Protein AF-A0A1I7AYS5-F1 (afdb_monomer_lite)

Structure (mmCIF, N/CA/C/O backbone):
data_AF-A0A1I7AYS5-F1
#
_entry.id   AF-A0A1I7AYS5-F1
#
loop_
_atom_site.group_PDB
_atom_site.id
_atom_site.type_symbol
_atom_site.label_atom_id
_atom_site.label_alt_id
_atom_site.label_comp_id
_atom_site.label_asym_id
_atom_site.label_entity_id
_atom_site.label_seq_id
_atom_site.pdbx_PDB_ins_code
_atom_site.Cartn_x
_atom_site.Cartn_y
_atom_site.Cartn_z
_atom_site.occupancy
_atom_site.B_iso_or_equiv
_atom_site.auth_seq_id
_atom_site.auth_comp_id
_atom_site.auth_asym_id
_atom_site.auth_atom_id
_atom_site.pdbx_PDB_model_num
ATOM 1 N N . MET A 1 1 ? 47.458 -1.946 -20.280 1.00 41.44 1 MET A N 1
ATOM 2 C CA . MET A 1 1 ? 46.615 -1.612 -19.116 1.00 41.44 1 MET A CA 1
ATOM 3 C C . MET A 1 1 ? 45.673 -0.504 -19.536 1.00 41.44 1 MET A C 1
ATOM 5 O O . MET A 1 1 ? 46.110 0.632 -19.630 1.00 41.44 1 MET A O 1
ATOM 9 N N . ILE A 1 2 ? 44.431 -0.846 -19.860 1.00 31.48 2 ILE A N 1
ATOM 10 C CA . ILE A 1 2 ? 43.319 0.107 -19.860 1.00 31.48 2 ILE A CA 1
ATOM 11 C C . ILE A 1 2 ? 42.204 -0.647 -19.153 1.00 31.48 2 ILE A C 1
ATOM 13 O O . ILE A 1 2 ? 41.444 -1.383 -19.769 1.00 31.48 2 ILE A O 1
ATOM 17 N N . ASP A 1 3 ? 42.251 -0.573 -17.831 1.00 41.78 3 ASP A N 1
ATOM 18 C CA . ASP A 1 3 ? 41.166 -0.997 -16.966 1.00 41.78 3 ASP A CA 1
ATOM 19 C C . ASP A 1 3 ? 40.415 0.288 -16.620 1.00 41.78 3 ASP A C 1
ATOM 21 O O . ASP A 1 3 ? 40.871 1.100 -15.815 1.00 41.78 3 ASP A O 1
ATOM 25 N N . VAL A 1 4 ? 39.346 0.549 -17.369 1.00 34.56 4 VAL A N 1
ATOM 26 C CA . VAL A 1 4 ? 38.366 1.582 -17.047 1.00 34.56 4 VAL A CA 1
ATOM 27 C C . VAL A 1 4 ? 37.023 0.878 -17.078 1.00 34.56 4 VAL A C 1
ATOM 29 O O . VAL A 1 4 ? 36.391 0.722 -18.120 1.00 34.56 4 VAL A O 1
ATOM 32 N N . THR A 1 5 ? 36.612 0.417 -15.906 1.00 38.97 5 THR A N 1
ATOM 33 C CA . THR A 1 5 ? 35.257 -0.010 -15.566 1.00 38.97 5 THR A CA 1
ATOM 34 C C . THR A 1 5 ? 34.307 1.194 -15.600 1.00 38.97 5 THR A C 1
ATOM 36 O O . THR A 1 5 ? 33.698 1.566 -14.603 1.00 38.97 5 THR A O 1
ATOM 39 N N . THR A 1 6 ? 34.182 1.863 -16.749 1.00 42.16 6 THR A N 1
ATOM 40 C CA . THR A 1 6 ? 33.091 2.816 -16.983 1.00 42.16 6 THR A CA 1
ATOM 41 C C . THR A 1 6 ? 31.854 2.007 -17.322 1.00 42.16 6 THR A C 1
ATOM 43 O O . THR A 1 6 ? 31.645 1.633 -18.474 1.00 42.16 6 THR A O 1
ATOM 46 N N . THR A 1 7 ? 31.059 1.693 -16.303 1.00 55.59 7 THR A N 1
ATOM 47 C CA . THR A 1 7 ? 29.707 1.163 -16.477 1.00 55.59 7 THR A CA 1
ATOM 48 C C . THR A 1 7 ? 28.937 2.102 -17.409 1.00 55.59 7 THR A C 1
ATOM 50 O O . THR A 1 7 ? 28.874 3.304 -17.143 1.00 55.59 7 THR A O 1
ATOM 53 N N . ASP A 1 8 ? 28.399 1.574 -18.516 1.00 72.31 8 ASP A N 1
ATOM 54 C CA . ASP A 1 8 ? 27.521 2.319 -19.430 1.00 72.31 8 ASP A CA 1
ATOM 55 C C . ASP A 1 8 ? 26.404 2.959 -18.578 1.00 72.31 8 ASP A C 1
ATOM 57 O O . ASP A 1 8 ? 25.708 2.229 -17.864 1.00 72.31 8 ASP A O 1
ATOM 61 N N . PRO A 1 9 ? 26.245 4.297 -18.558 1.00 79.81 9 PRO A N 1
ATOM 62 C CA . PRO A 1 9 ? 25.278 4.963 -17.683 1.00 79.81 9 PRO A CA 1
ATOM 63 C C . PRO A 1 9 ? 23.852 4.430 -17.870 1.00 79.81 9 PRO A C 1
ATOM 65 O O . PRO A 1 9 ? 23.072 4.425 -16.920 1.00 79.81 9 PRO A O 1
ATOM 68 N N . TRP A 1 10 ? 23.528 3.913 -19.057 1.00 87.75 10 TRP A N 1
ATOM 69 C CA . TRP A 1 10 ? 22.234 3.301 -19.346 1.00 87.75 10 TRP A CA 1
ATOM 70 C C . TRP A 1 10 ? 22.079 1.907 -18.736 1.00 87.75 10 TRP A C 1
ATOM 72 O O . TRP A 1 10 ? 20.989 1.576 -18.275 1.00 87.75 10 TRP A O 1
ATOM 82 N N . GLN A 1 11 ? 23.168 1.133 -18.645 1.00 88.69 11 GLN A N 1
ATOM 83 C CA . GLN A 1 11 ? 23.183 -0.148 -17.930 1.00 88.69 11 GLN A CA 1
ATOM 84 C C . GLN A 1 11 ? 22.850 0.069 -16.450 1.00 88.69 11 GLN A C 1
ATOM 86 O O . GLN A 1 11 ? 22.036 -0.653 -15.894 1.00 88.69 11 GLN A O 1
ATOM 91 N N . MET A 1 12 ? 23.388 1.125 -15.829 1.00 89.12 12 MET A N 1
ATOM 92 C CA . MET A 1 12 ? 23.074 1.445 -14.432 1.00 89.12 12 MET A CA 1
ATOM 93 C C . MET A 1 12 ? 21.580 1.750 -14.217 1.00 89.12 12 MET A C 1
ATOM 95 O O . MET A 1 12 ? 21.020 1.379 -13.186 1.00 89.12 12 MET A O 1
ATOM 99 N N . ILE A 1 13 ? 20.930 2.455 -15.151 1.00 91.00 13 ILE A N 1
ATOM 100 C CA . ILE A 1 13 ? 19.485 2.737 -15.066 1.00 91.00 13 ILE A CA 1
ATOM 101 C C . ILE A 1 13 ? 18.669 1.463 -15.277 1.00 91.00 13 ILE A C 1
ATOM 103 O O . ILE A 1 13 ? 17.707 1.235 -14.549 1.00 91.00 13 ILE A O 1
ATOM 107 N N . PHE A 1 14 ? 19.076 0.627 -16.230 1.00 91.75 14 PHE A N 1
ATOM 108 C CA . PHE A 1 14 ? 18.480 -0.682 -16.462 1.00 91.75 14 PHE A CA 1
ATOM 109 C C . PHE A 1 14 ? 18.544 -1.573 -15.213 1.00 91.75 14 PHE A C 1
ATOM 111 O O . PHE A 1 14 ? 17.503 -2.049 -14.765 1.00 91.75 14 PHE A O 1
ATOM 118 N N . ASP A 1 15 ? 19.724 -1.714 -14.602 1.00 89.94 15 ASP A N 1
ATOM 119 C CA . ASP A 1 15 ? 19.918 -2.533 -13.400 1.00 89.94 15 ASP A CA 1
ATOM 120 C C . ASP A 1 15 ? 19.035 -2.022 -12.248 1.00 89.94 15 ASP A C 1
ATOM 122 O O . ASP A 1 15 ? 18.292 -2.784 -11.636 1.00 89.94 15 ASP A O 1
ATOM 126 N N . LYS A 1 16 ? 19.018 -0.701 -12.013 1.00 91.75 16 LYS A N 1
ATOM 127 C CA . LYS A 1 16 ? 18.177 -0.081 -10.973 1.00 91.75 16 LYS A CA 1
ATOM 128 C C . LYS A 1 16 ? 16.679 -0.245 -11.224 1.00 91.75 16 LYS A C 1
ATOM 130 O O . LYS A 1 16 ? 15.907 -0.298 -10.266 1.00 91.75 16 LYS A O 1
ATOM 135 N N . ALA A 1 17 ? 16.246 -0.252 -12.483 1.00 90.00 17 ALA A N 1
ATOM 136 C CA . ALA A 1 17 ? 14.854 -0.513 -12.830 1.00 90.00 17 ALA A CA 1
ATOM 137 C C . ALA A 1 17 ? 14.492 -1.985 -12.589 1.00 90.00 17 ALA A C 1
ATOM 139 O O . ALA A 1 17 ? 13.410 -2.252 -12.069 1.00 90.00 17 ALA A O 1
ATOM 140 N N . GLY A 1 18 ? 15.412 -2.910 -12.887 1.00 87.75 18 GLY A N 1
ATOM 141 C CA . GLY A 1 18 ? 15.294 -4.327 -12.538 1.00 87.75 18 GLY A CA 1
ATOM 142 C C . GLY A 1 18 ? 15.149 -4.533 -11.030 1.00 87.75 18 GLY A C 1
ATOM 143 O O . GLY A 1 18 ? 14.145 -5.084 -10.587 1.00 87.75 18 GLY A O 1
ATOM 144 N N . ASP A 1 19 ? 16.068 -3.969 -10.241 1.00 89.31 19 ASP A N 1
ATOM 145 C CA . ASP A 1 19 ? 16.019 -4.023 -8.774 1.00 89.31 19 ASP A CA 1
ATOM 146 C C . ASP A 1 19 ? 14.696 -3.467 -8.220 1.00 89.31 19 ASP A C 1
ATOM 148 O O . ASP A 1 19 ? 14.133 -3.997 -7.260 1.00 89.31 19 ASP A O 1
ATOM 152 N N . LEU A 1 20 ? 14.182 -2.380 -8.813 1.00 89.69 20 LEU A N 1
ATOM 153 C CA . LEU A 1 20 ? 12.903 -1.800 -8.413 1.00 89.69 20 LEU A CA 1
ATOM 154 C C . LEU A 1 20 ? 11.736 -2.745 -8.720 1.00 89.69 20 LEU A C 1
ATOM 156 O O . LEU A 1 20 ? 10.894 -2.937 -7.845 1.00 89.69 20 LEU A O 1
ATOM 160 N N . ALA A 1 21 ? 11.674 -3.316 -9.927 1.00 87.69 21 ALA A N 1
ATOM 161 C CA . ALA A 1 21 ? 10.628 -4.263 -10.311 1.00 87.69 21 ALA A CA 1
ATOM 162 C C . ALA A 1 21 ? 10.628 -5.490 -9.389 1.00 87.69 21 ALA A C 1
ATOM 164 O O . ALA A 1 21 ? 9.583 -5.847 -8.843 1.00 87.69 21 ALA A O 1
ATOM 165 N N . ASP A 1 22 ? 11.806 -6.059 -9.126 1.00 84.81 22 ASP A N 1
ATOM 166 C CA . ASP A 1 22 ? 11.963 -7.182 -8.206 1.00 84.81 22 ASP A CA 1
ATOM 167 C C . ASP A 1 22 ? 11.500 -6.803 -6.796 1.00 84.81 22 ASP A C 1
ATOM 169 O O . ASP A 1 22 ? 10.704 -7.522 -6.190 1.00 84.81 22 ASP A O 1
ATOM 173 N N . SER A 1 23 ? 11.927 -5.648 -6.276 1.00 87.25 23 SER A N 1
ATOM 174 C CA . SER A 1 23 ? 11.505 -5.156 -4.958 1.00 87.25 23 SER A CA 1
ATOM 175 C C . SER A 1 23 ? 9.985 -5.008 -4.861 1.00 87.25 23 SER A C 1
ATOM 177 O O . SER A 1 23 ? 9.392 -5.448 -3.878 1.00 87.25 23 SER A O 1
ATOM 179 N N . LEU A 1 24 ? 9.339 -4.425 -5.878 1.00 85.12 24 LEU A N 1
ATOM 180 C CA . LEU A 1 24 ? 7.884 -4.252 -5.930 1.00 85.12 24 LEU A CA 1
ATOM 181 C C . LEU A 1 24 ? 7.154 -5.600 -5.854 1.00 85.12 24 LEU A C 1
ATOM 183 O O . LEU A 1 24 ? 6.227 -5.752 -5.056 1.00 85.12 24 LEU A O 1
ATOM 187 N N . LEU A 1 25 ? 7.602 -6.580 -6.640 1.00 82.31 25 LEU A N 1
ATOM 188 C CA . LEU A 1 25 ? 7.009 -7.917 -6.703 1.00 82.31 25 LEU A CA 1
ATOM 189 C C . LEU A 1 25 ? 7.196 -8.701 -5.393 1.00 82.31 25 LEU A C 1
ATOM 191 O O . LEU A 1 25 ? 6.271 -9.368 -4.932 1.00 82.31 25 LEU A O 1
ATOM 195 N N . HIS A 1 26 ? 8.354 -8.571 -4.739 1.00 81.69 26 HIS A N 1
ATOM 196 C CA . HIS A 1 26 ? 8.622 -9.205 -3.441 1.00 81.69 26 HIS A CA 1
ATOM 197 C C . HIS A 1 26 ? 7.861 -8.551 -2.281 1.00 81.69 26 HIS A C 1
ATOM 199 O O . HIS A 1 26 ? 7.511 -9.216 -1.302 1.00 81.69 26 HIS A O 1
ATOM 205 N N . GLU A 1 27 ? 7.630 -7.242 -2.360 1.00 78.62 27 GLU A N 1
ATOM 206 C CA . GLU A 1 27 ? 6.885 -6.483 -1.360 1.00 78.62 27 GLU A CA 1
ATOM 207 C C . GLU A 1 27 ? 5.366 -6.691 -1.469 1.00 78.62 27 GLU A C 1
ATOM 209 O O . GLU A 1 27 ? 4.644 -6.356 -0.519 1.00 78.62 27 GLU A O 1
ATOM 214 N N . LEU A 1 28 ? 4.850 -7.239 -2.574 1.00 70.38 28 LEU A N 1
ATOM 215 C CA . LEU A 1 28 ? 3.445 -7.620 -2.677 1.00 70.38 28 LEU A CA 1
ATOM 216 C C . LEU A 1 28 ? 3.142 -8.673 -1.591 1.00 70.38 28 LEU A C 1
ATOM 218 O O . LEU A 1 28 ? 3.826 -9.698 -1.518 1.00 70.38 28 LEU A O 1
ATOM 222 N N . PRO A 1 29 ? 2.171 -8.449 -0.682 1.00 57.28 29 PRO A N 1
ATOM 223 C CA . PRO A 1 29 ? 1.834 -9.467 0.302 1.00 57.28 29 PRO A CA 1
ATOM 224 C C . PRO A 1 29 ? 1.412 -10.729 -0.449 1.00 57.28 29 PRO A C 1
ATOM 226 O O . PRO A 1 29 ? 0.469 -10.677 -1.233 1.00 57.28 29 PRO A O 1
ATOM 229 N N . LYS A 1 30 ? 2.102 -11.852 -0.202 1.00 46.28 30 LYS A N 1
ATOM 230 C CA . LYS A 1 30 ? 1.705 -13.173 -0.703 1.00 46.28 30 LYS A CA 1
ATOM 231 C C . LYS A 1 30 ? 0.281 -13.449 -0.223 1.00 46.28 30 LYS A C 1
ATOM 233 O O . LYS A 1 30 ? 0.067 -13.862 0.918 1.00 46.28 30 LYS A O 1
ATOM 238 N N . SER A 1 31 ? -0.695 -13.146 -1.071 1.00 38.78 31 SER A N 1
ATOM 239 C CA . SER A 1 31 ? -2.077 -13.567 -0.905 1.00 38.78 31 SER A CA 1
ATOM 240 C C . SER A 1 31 ? -2.068 -15.080 -0.683 1.00 38.78 31 SER A C 1
ATOM 242 O O . SER A 1 31 ? -1.334 -15.806 -1.349 1.00 38.78 31 SER A O 1
ATOM 244 N N . LYS A 1 32 ? -2.885 -15.586 0.250 1.00 38.88 32 LYS A N 1
ATOM 245 C CA . LYS A 1 32 ? -3.067 -17.040 0.425 1.00 38.88 32 LYS A CA 1
ATOM 246 C C . LYS A 1 32 ? -3.692 -17.713 -0.810 1.00 38.88 32 LYS A C 1
ATOM 248 O O . LYS A 1 32 ? -3.783 -18.937 -0.820 1.00 38.88 32 LYS A O 1
ATOM 253 N N . VAL A 1 33 ? -4.133 -16.934 -1.802 1.00 37.38 33 VAL A N 1
ATOM 254 C CA . VAL A 1 33 ? -4.788 -17.411 -3.027 1.00 37.38 33 VAL A CA 1
ATOM 255 C C . VAL A 1 33 ? -3.947 -17.169 -4.283 1.00 37.38 33 VAL A C 1
ATOM 257 O O . VAL A 1 33 ? -4.082 -17.942 -5.218 1.00 37.38 33 VAL A O 1
ATOM 260 N N . ASP A 1 34 ? -3.002 -16.230 -4.281 1.00 37.19 34 ASP A N 1
ATOM 261 C CA . ASP A 1 34 ? -2.198 -15.944 -5.470 1.00 37.19 34 ASP A CA 1
ATOM 262 C C . ASP A 1 34 ? -0.709 -15.961 -5.131 1.00 37.19 34 ASP A C 1
ATOM 264 O O . ASP A 1 34 ? -0.114 -14.963 -4.716 1.00 37.19 34 ASP A O 1
ATOM 268 N N . ALA A 1 35 ? -0.085 -17.118 -5.343 1.00 41.44 35 ALA A N 1
ATOM 269 C CA . ALA A 1 35 ? 1.311 -17.136 -5.746 1.00 41.44 35 ALA A CA 1
ATOM 270 C C . ALA A 1 35 ? 1.339 -16.658 -7.200 1.00 41.44 35 ALA A C 1
ATOM 272 O O . ALA A 1 35 ? 1.395 -17.476 -8.112 1.00 41.44 35 ALA A O 1
ATOM 273 N N . VAL A 1 36 ? 1.192 -15.347 -7.414 1.00 52.31 36 VAL A N 1
ATOM 274 C CA . VAL A 1 36 ? 1.379 -14.796 -8.751 1.00 52.31 36 VAL A CA 1
ATOM 275 C C . VAL A 1 36 ? 2.813 -15.098 -9.152 1.00 52.31 36 VAL A C 1
ATOM 277 O O . VAL A 1 36 ? 3.746 -14.746 -8.422 1.00 52.31 36 VAL A O 1
ATOM 280 N N . ASP A 1 37 ? 2.982 -15.806 -10.262 1.00 61.16 37 ASP A N 1
ATOM 281 C CA . ASP A 1 37 ? 4.300 -16.055 -10.809 1.00 61.16 37 ASP A CA 1
ATOM 282 C C . ASP A 1 37 ? 4.887 -14.702 -11.242 1.00 61.16 37 ASP A C 1
ATOM 284 O O . ASP A 1 37 ? 4.331 -13.983 -12.078 1.00 61.16 37 ASP A O 1
ATOM 288 N N . MET A 1 38 ? 5.975 -14.302 -10.582 1.00 65.69 38 MET A N 1
ATOM 289 C CA . MET A 1 38 ? 6.623 -13.006 -10.791 1.00 65.69 38 MET A CA 1
ATOM 290 C C . MET A 1 38 ? 7.092 -12.860 -12.243 1.00 65.69 38 MET A C 1
ATOM 292 O O . MET A 1 38 ? 7.015 -11.767 -12.806 1.00 65.69 38 MET A O 1
ATOM 296 N N . GLU A 1 39 ? 7.512 -13.965 -12.871 1.00 68.69 39 GLU A N 1
ATOM 297 C CA . GLU A 1 39 ? 7.854 -13.976 -14.293 1.00 68.69 39 GLU A CA 1
ATOM 298 C C . GLU A 1 39 ? 6.613 -13.796 -15.169 1.00 68.69 39 GLU A C 1
ATOM 300 O O . GLU A 1 39 ? 6.664 -13.041 -16.138 1.00 68.69 39 GLU A O 1
ATOM 305 N N . GLU A 1 40 ? 5.477 -14.395 -14.809 1.00 77.00 40 GLU A N 1
ATOM 306 C CA . GLU A 1 40 ? 4.226 -14.266 -15.565 1.00 77.00 40 GLU A CA 1
ATOM 307 C C . GLU A 1 40 ? 3.713 -12.819 -15.583 1.00 77.00 40 GLU A C 1
ATOM 309 O O . GLU A 1 40 ? 3.298 -12.330 -16.633 1.00 77.00 40 GLU A O 1
ATOM 314 N N . GLN A 1 41 ? 3.808 -12.079 -14.471 1.00 74.19 41 GLN A N 1
ATOM 315 C CA . GLN A 1 41 ? 3.426 -10.658 -14.442 1.00 74.19 41 GLN A CA 1
ATOM 316 C C . GLN A 1 41 ? 4.328 -9.778 -15.313 1.00 74.19 41 GLN A C 1
ATOM 318 O O . GLN A 1 41 ? 3.836 -8.892 -16.022 1.00 74.19 41 GLN A O 1
ATOM 323 N N . VAL A 1 42 ? 5.641 -10.015 -15.285 1.00 78.94 42 VAL A N 1
ATOM 324 C CA . VAL A 1 42 ? 6.593 -9.280 -16.127 1.00 78.94 42 VAL A CA 1
ATOM 325 C C . VAL A 1 42 ? 6.351 -9.602 -17.602 1.00 78.94 42 VAL A C 1
ATOM 327 O O . VAL A 1 42 ? 6.240 -8.682 -18.411 1.00 78.94 42 VAL A O 1
ATOM 330 N N . VAL A 1 43 ? 6.196 -10.882 -17.952 1.00 84.12 43 VAL A N 1
ATOM 331 C CA . VAL A 1 43 ? 5.918 -11.335 -19.325 1.00 84.12 43 VAL A CA 1
ATOM 332 C C . VAL A 1 43 ? 4.587 -10.779 -19.826 1.00 84.12 43 VAL A C 1
ATOM 334 O O . VAL A 1 43 ? 4.554 -10.169 -20.892 1.00 84.12 43 VAL A O 1
ATOM 337 N N . SER A 1 44 ? 3.519 -10.877 -19.033 1.00 85.06 44 SER A N 1
ATOM 338 C CA . SER A 1 44 ? 2.206 -10.311 -19.367 1.00 85.06 44 SER A CA 1
ATOM 339 C C . SER A 1 44 ? 2.286 -8.803 -19.622 1.00 85.06 44 SER A C 1
ATOM 341 O O . SER A 1 44 ? 1.694 -8.282 -20.567 1.00 85.06 44 SER A O 1
ATOM 343 N N . THR A 1 45 ? 3.067 -8.083 -18.814 1.00 84.12 45 THR A N 1
ATOM 344 C CA . THR A 1 45 ? 3.281 -6.642 -18.993 1.00 84.12 45 THR A CA 1
ATOM 345 C C . THR A 1 45 ? 4.028 -6.341 -20.293 1.00 84.12 45 THR A C 1
ATOM 347 O O . THR A 1 45 ? 3.629 -5.436 -21.027 1.00 84.12 45 THR A O 1
ATOM 350 N N . ILE A 1 46 ? 5.068 -7.115 -20.621 1.00 87.50 46 ILE A N 1
ATOM 351 C CA . ILE A 1 46 ? 5.791 -6.997 -21.896 1.00 87.50 46 ILE A CA 1
ATOM 352 C C . ILE A 1 46 ? 4.840 -7.239 -23.075 1.00 87.50 46 ILE A C 1
ATOM 354 O O . ILE A 1 46 ? 4.839 -6.453 -24.022 1.00 87.50 46 ILE A O 1
ATOM 358 N N . GLU A 1 47 ? 4.003 -8.276 -23.016 1.00 87.06 47 GLU A N 1
ATOM 359 C CA . GLU A 1 47 ? 3.038 -8.610 -24.071 1.00 87.06 47 GLU A CA 1
ATOM 360 C C . GLU A 1 47 ? 2.005 -7.499 -24.290 1.00 87.06 47 GLU A C 1
ATOM 362 O O . GLU A 1 47 ? 1.750 -7.104 -25.430 1.00 87.06 47 GLU A O 1
ATOM 367 N N . LYS A 1 48 ? 1.453 -6.930 -23.214 1.00 85.75 48 LYS A N 1
ATOM 368 C CA . LYS A 1 48 ? 0.498 -5.810 -23.288 1.00 85.75 48 LYS A CA 1
ATOM 369 C C . LYS A 1 48 ? 1.107 -4.552 -23.905 1.00 85.75 48 LYS A C 1
ATOM 371 O O . LYS A 1 48 ? 0.440 -3.846 -24.662 1.00 85.75 48 LYS A O 1
ATOM 376 N N . ILE A 1 49 ? 2.379 -4.276 -23.611 1.00 87.94 49 ILE A N 1
ATOM 377 C CA . ILE A 1 49 ? 3.115 -3.168 -24.233 1.00 87.94 49 ILE A CA 1
ATOM 378 C C . ILE A 1 49 ? 3.377 -3.478 -25.713 1.00 87.94 49 ILE A C 1
ATOM 380 O O . ILE A 1 49 ? 3.131 -2.638 -26.577 1.00 87.94 49 ILE A O 1
ATOM 384 N N . ALA A 1 50 ? 3.842 -4.689 -26.026 1.00 83.69 50 ALA A N 1
ATOM 385 C CA . ALA A 1 50 ? 4.192 -5.092 -27.387 1.00 83.69 50 ALA A CA 1
ATOM 386 C C . ALA A 1 50 ? 2.981 -5.126 -28.335 1.00 83.69 50 ALA A C 1
ATOM 388 O O . ALA A 1 50 ? 3.102 -4.776 -29.508 1.00 83.69 50 ALA A O 1
ATOM 389 N N . THR A 1 51 ? 1.813 -5.525 -27.830 1.00 84.69 51 THR A N 1
ATOM 390 C CA . THR A 1 51 ? 0.544 -5.544 -28.580 1.00 84.69 51 THR A CA 1
ATOM 391 C C . THR A 1 51 ? -0.106 -4.164 -28.706 1.00 84.69 51 THR A C 1
ATOM 393 O O . THR A 1 51 ? -1.049 -4.004 -29.480 1.00 84.69 51 THR A O 1
ATOM 396 N N . GLY A 1 52 ? 0.395 -3.159 -27.980 1.00 81.94 52 GLY A N 1
ATOM 397 C CA . GLY A 1 52 ? -0.177 -1.814 -27.946 1.00 81.94 52 GLY A CA 1
ATOM 398 C C . GLY A 1 52 ? -1.488 -1.716 -27.160 1.00 81.94 52 GLY A C 1
ATOM 399 O O . GLY A 1 52 ? -2.148 -0.679 -27.223 1.00 81.94 52 GLY A O 1
ATOM 400 N N . GLU A 1 53 ? -1.863 -2.763 -26.414 1.00 87.12 53 GLU A N 1
ATOM 401 C CA . GLU A 1 53 ? -2.972 -2.716 -25.453 1.00 87.12 53 GLU A CA 1
ATOM 402 C C . GLU A 1 53 ? -2.724 -1.619 -24.411 1.00 87.12 53 GLU A C 1
ATOM 404 O O . GLU A 1 53 ? -3.637 -0.891 -24.015 1.00 87.12 53 GLU A O 1
ATOM 409 N N . VAL A 1 54 ? -1.459 -1.460 -24.021 1.00 88.06 54 VAL A N 1
ATOM 410 C CA . VAL A 1 54 ? -1.017 -0.457 -23.064 1.00 88.06 54 VAL A CA 1
ATOM 411 C C . VAL A 1 54 ? 0.076 0.413 -23.673 1.00 88.06 54 VAL A C 1
ATOM 413 O O . VAL A 1 54 ? 1.049 -0.085 -24.231 1.00 88.06 54 VAL A O 1
ATOM 416 N N . ASP A 1 55 ? -0.069 1.728 -23.515 1.00 90.94 55 ASP A N 1
ATOM 417 C CA . ASP A 1 55 ? 0.948 2.715 -23.879 1.00 90.94 55 ASP A CA 1
ATOM 418 C C . ASP A 1 55 ? 1.618 3.253 -22.602 1.00 90.94 55 ASP A C 1
ATOM 420 O O . ASP A 1 55 ? 0.996 4.056 -21.896 1.00 90.94 55 ASP A O 1
ATOM 424 N N . PRO A 1 56 ? 2.870 2.851 -22.302 1.00 90.00 56 PRO A N 1
ATOM 425 C CA . PRO A 1 56 ? 3.593 3.305 -21.114 1.00 90.00 56 PRO A CA 1
ATOM 426 C C . PRO A 1 56 ? 3.727 4.827 -21.031 1.00 90.00 56 PRO A C 1
ATOM 428 O O . PRO A 1 56 ? 3.769 5.385 -19.940 1.00 90.00 56 PRO A O 1
ATOM 431 N N . ARG A 1 57 ? 3.752 5.547 -22.157 1.00 91.88 57 ARG A N 1
ATOM 432 C CA . ARG A 1 57 ? 3.934 7.008 -22.133 1.00 91.88 57 ARG A CA 1
ATOM 433 C C . ARG A 1 57 ? 2.721 7.737 -21.566 1.00 91.88 57 ARG A C 1
ATOM 435 O O . ARG A 1 57 ? 2.849 8.865 -21.093 1.00 91.88 57 ARG A O 1
ATOM 442 N N . LYS A 1 58 ? 1.540 7.109 -21.580 1.00 91.88 58 LYS A N 1
ATOM 443 C CA . LYS A 1 58 ? 0.338 7.682 -20.959 1.00 91.88 58 LYS A CA 1
ATOM 444 C C . LYS A 1 58 ? 0.471 7.773 -19.445 1.00 91.88 58 LYS A C 1
ATOM 446 O O . LYS A 1 58 ? -0.092 8.695 -18.855 1.00 91.88 58 LYS A O 1
ATOM 451 N N . ASP A 1 59 ? 1.250 6.891 -18.829 1.00 91.25 59 ASP A N 1
ATOM 452 C CA . ASP A 1 59 ? 1.429 6.887 -17.378 1.00 91.25 59 ASP A CA 1
ATOM 453 C C . ASP A 1 59 ? 2.142 8.145 -16.876 1.00 91.25 59 ASP A C 1
ATOM 455 O O . ASP A 1 59 ? 1.863 8.610 -15.777 1.00 91.25 59 ASP A O 1
ATOM 459 N N . TRP A 1 60 ? 2.977 8.779 -17.705 1.00 90.75 60 TRP A N 1
ATOM 460 C CA . TRP A 1 60 ? 3.656 10.034 -17.357 1.00 90.75 60 TRP A CA 1
ATOM 461 C C . TRP A 1 60 ? 2.684 11.199 -17.117 1.00 90.75 60 TRP A C 1
ATOM 463 O O . TRP A 1 60 ? 3.053 12.213 -16.527 1.00 90.75 60 TRP A O 1
ATOM 473 N N . SER A 1 61 ? 1.433 11.065 -17.568 1.00 90.44 61 SER A N 1
ATOM 474 C CA . SER A 1 61 ? 0.364 12.038 -17.322 1.00 90.44 61 SER A CA 1
ATOM 475 C C . SER A 1 61 ? -0.458 11.751 -16.059 1.00 90.44 61 SER A C 1
ATOM 477 O O . SER A 1 61 ? -1.308 12.564 -15.681 1.00 90.44 61 SER A O 1
ATOM 479 N N . VAL A 1 62 ? -0.224 10.617 -15.390 1.00 88.88 62 VAL A N 1
ATOM 480 C CA . VAL A 1 62 ? -0.971 10.223 -14.195 1.00 88.88 62 VAL A CA 1
ATOM 481 C C . VAL A 1 62 ? -0.457 11.013 -12.995 1.00 88.88 62 VAL A C 1
ATOM 483 O O . VAL A 1 62 ? 0.670 10.863 -12.538 1.00 88.88 62 VAL A O 1
ATOM 486 N N . ILE A 1 63 ? -1.314 11.878 -12.457 1.00 87.44 63 ILE A N 1
ATOM 487 C CA . ILE A 1 63 ? -0.968 12.733 -11.320 1.00 87.44 63 ILE A CA 1
ATOM 488 C C . ILE A 1 63 ? -1.226 11.975 -10.017 1.00 87.44 63 ILE A C 1
ATOM 490 O O . ILE A 1 63 ? -2.365 11.599 -9.732 1.00 87.44 63 ILE A O 1
ATOM 494 N N . ILE A 1 64 ? -0.199 11.850 -9.177 1.00 88.06 64 ILE A N 1
ATOM 495 C CA . ILE A 1 64 ? -0.334 11.344 -7.806 1.00 88.06 64 ILE A CA 1
ATOM 496 C C . ILE A 1 64 ? -1.113 12.376 -6.980 1.00 88.06 64 ILE A C 1
ATOM 498 O O . ILE A 1 64 ? -0.653 13.499 -6.764 1.00 88.06 64 ILE A O 1
ATOM 502 N N . ARG A 1 65 ? -2.316 12.009 -6.526 1.00 85.56 65 ARG A N 1
ATOM 503 C CA . ARG A 1 65 ? -3.203 12.878 -5.736 1.00 85.56 65 ARG A CA 1
ATOM 504 C C . ARG A 1 65 ? -3.451 12.297 -4.344 1.00 85.56 65 ARG A C 1
ATOM 506 O O . ARG A 1 65 ? -3.466 11.077 -4.194 1.00 85.56 65 ARG A O 1
ATOM 513 N N . PRO A 1 66 ? -3.716 13.144 -3.333 1.00 81.81 66 PRO A N 1
ATOM 514 C CA . PRO A 1 66 ? -4.165 12.669 -2.031 1.00 81.81 66 PRO A CA 1
ATOM 515 C C . PRO A 1 66 ? -5.456 11.856 -2.161 1.00 81.81 66 PRO A C 1
ATOM 517 O O . PRO A 1 66 ? -6.414 12.293 -2.805 1.00 81.81 66 PRO A O 1
ATOM 520 N N . VAL A 1 67 ? -5.495 10.691 -1.517 1.00 84.94 67 VAL A N 1
ATOM 521 C CA . VAL A 1 67 ? -6.694 9.852 -1.456 1.00 84.94 67 VAL A CA 1
ATOM 522 C C . VAL A 1 67 ? -7.573 10.350 -0.313 1.00 84.94 67 VAL A C 1
ATOM 524 O O . VAL A 1 67 ? -7.184 10.296 0.849 1.00 84.94 67 VAL A O 1
ATOM 527 N N . SER A 1 68 ? -8.751 10.881 -0.644 1.00 79.62 68 SER A N 1
ATOM 528 C CA . SER A 1 68 ? -9.670 11.486 0.333 1.00 79.62 68 SER A CA 1
ATOM 529 C C . SER A 1 68 ? -10.679 10.505 0.932 1.00 79.62 68 SER A C 1
ATOM 531 O O . SER A 1 68 ? -11.257 10.791 1.978 1.00 79.62 68 SER A O 1
ATOM 533 N N . LYS A 1 69 ? -10.910 9.361 0.280 1.00 81.75 69 LYS A N 1
ATOM 534 C CA . LYS A 1 69 ? -11.872 8.338 0.707 1.00 81.75 69 LYS A CA 1
ATOM 535 C C . LYS A 1 69 ? -11.154 7.029 1.000 1.00 81.75 69 LYS A C 1
ATOM 537 O O . LYS A 1 69 ? -10.468 6.509 0.127 1.00 81.75 69 LYS A O 1
ATOM 542 N N . GLU A 1 70 ? -11.379 6.471 2.188 1.00 77.06 70 GLU A N 1
ATOM 543 C CA . GLU A 1 70 ? -10.776 5.196 2.608 1.00 77.06 70 GLU A CA 1
ATOM 544 C C . GLU A 1 70 ? -11.143 4.043 1.660 1.00 77.06 70 GLU A C 1
ATOM 546 O O . GLU A 1 70 ? -10.288 3.241 1.307 1.00 77.06 70 GLU A O 1
ATOM 551 N N . SER A 1 71 ? -12.371 4.038 1.130 1.00 80.19 71 SER A N 1
ATOM 552 C CA . SER A 1 71 ? -12.840 3.034 0.164 1.00 80.19 71 SER A CA 1
ATOM 553 C C . SER A 1 71 ? -12.098 3.036 -1.177 1.00 80.19 71 SER A C 1
ATOM 555 O O . SER A 1 71 ? -12.275 2.111 -1.956 1.00 80.19 71 SER A O 1
ATOM 557 N N . MET A 1 72 ? -11.330 4.087 -1.482 1.00 85.62 72 MET A N 1
ATOM 558 C CA . MET A 1 72 ? -10.546 4.200 -2.719 1.00 85.62 72 MET A CA 1
ATOM 559 C C . MET A 1 72 ? -9.067 3.862 -2.507 1.00 85.62 72 MET A C 1
ATOM 561 O O . MET A 1 72 ? -8.288 3.946 -3.451 1.00 85.62 72 MET A O 1
ATOM 565 N N . ILE A 1 73 ? -8.648 3.545 -1.276 1.00 84.75 73 ILE A N 1
ATOM 566 C CA . ILE A 1 73 ? -7.233 3.307 -0.974 1.00 84.75 73 ILE A CA 1
ATOM 567 C C . ILE A 1 73 ? -6.728 2.070 -1.716 1.00 84.75 73 ILE A C 1
ATOM 569 O O . ILE A 1 73 ? -5.684 2.164 -2.349 1.00 84.75 73 ILE A O 1
ATOM 573 N N . ASP A 1 74 ? -7.467 0.960 -1.692 1.00 84.06 74 ASP A N 1
ATOM 574 C CA . ASP A 1 74 ? -7.040 -0.278 -2.358 1.00 84.06 74 ASP A CA 1
ATOM 575 C C . ASP A 1 74 ? -6.965 -0.114 -3.884 1.00 84.06 74 ASP A C 1
ATOM 577 O O . ASP A 1 74 ? -5.942 -0.427 -4.479 1.00 84.06 74 ASP A O 1
ATOM 581 N N . GLU A 1 75 ? -7.967 0.516 -4.505 1.00 87.75 75 GLU A N 1
ATOM 582 C CA . GLU A 1 75 ? -7.951 0.827 -5.946 1.00 87.75 75 GLU A CA 1
ATOM 583 C C . GLU A 1 75 ? -6.723 1.669 -6.342 1.00 87.75 75 GLU A C 1
ATOM 585 O O . GLU A 1 75 ? -6.083 1.424 -7.363 1.00 87.75 75 GLU A O 1
ATOM 590 N N . ARG A 1 76 ? -6.354 2.654 -5.513 1.00 89.00 76 ARG A N 1
ATOM 591 C CA . ARG A 1 76 ? -5.184 3.516 -5.755 1.00 89.00 76 ARG A CA 1
ATOM 592 C C . ARG A 1 76 ? -3.856 2.821 -5.473 1.00 89.00 76 ARG A C 1
ATOM 594 O O . ARG A 1 76 ? -2.852 3.175 -6.087 1.00 89.00 76 ARG A O 1
ATOM 601 N N . ILE A 1 77 ? -3.835 1.865 -4.545 1.00 88.12 77 ILE A N 1
ATOM 602 C CA . ILE A 1 77 ? -2.684 0.986 -4.319 1.00 88.12 77 ILE A CA 1
ATOM 603 C C . ILE A 1 77 ? -2.433 0.176 -5.592 1.00 88.12 77 ILE A C 1
ATOM 605 O O . ILE A 1 77 ? -1.311 0.211 -6.096 1.00 88.12 77 ILE A O 1
ATOM 609 N N . ASP A 1 78 ? -3.462 -0.474 -6.133 1.00 88.69 78 ASP A N 1
ATOM 610 C CA . ASP A 1 78 ? -3.339 -1.316 -7.325 1.00 88.69 78 ASP A CA 1
ATOM 611 C C . ASP A 1 78 ? -2.921 -0.491 -8.554 1.00 88.69 78 ASP A C 1
ATOM 613 O O . ASP A 1 78 ? -1.951 -0.830 -9.229 1.00 88.69 78 ASP A O 1
ATOM 617 N N . GLU A 1 79 ? -3.548 0.669 -8.784 1.00 90.81 79 GLU A N 1
ATOM 618 C CA . GLU A 1 79 ? -3.194 1.565 -9.896 1.00 90.81 79 GLU A CA 1
ATOM 619 C C . GLU A 1 79 ? -1.723 2.014 -9.843 1.00 90.81 79 GLU A C 1
ATOM 621 O O . GLU A 1 79 ? -1.014 1.992 -10.851 1.00 90.81 79 GLU A O 1
ATOM 626 N N . HIS A 1 80 ? -1.239 2.442 -8.672 1.00 92.75 80 HIS A N 1
ATOM 627 C CA . HIS A 1 80 ? 0.147 2.890 -8.530 1.00 92.75 80 HIS A CA 1
ATOM 628 C C . HIS A 1 80 ? 1.150 1.739 -8.609 1.00 92.75 80 HIS A C 1
ATOM 630 O O . HIS A 1 80 ? 2.255 1.949 -9.112 1.00 92.75 80 HIS A O 1
ATOM 636 N N . PHE A 1 81 ? 0.779 0.542 -8.155 1.00 91.88 81 PHE A N 1
ATOM 637 C CA . PHE A 1 81 ? 1.593 -0.653 -8.339 1.00 91.88 81 PHE A CA 1
ATOM 638 C C . PHE A 1 81 ? 1.745 -0.995 -9.827 1.00 91.88 81 PHE A C 1
ATOM 640 O O . PHE A 1 81 ? 2.872 -1.106 -10.313 1.00 91.88 81 PHE A O 1
ATOM 647 N N . ASP A 1 82 ? 0.632 -1.068 -10.559 1.00 91.19 82 ASP A N 1
ATOM 648 C CA . ASP A 1 82 ? 0.617 -1.421 -11.980 1.00 91.19 82 ASP A CA 1
ATOM 649 C C . ASP A 1 82 ? 1.425 -0.434 -12.827 1.00 91.19 82 ASP A C 1
ATOM 651 O O . ASP A 1 82 ? 2.185 -0.842 -13.709 1.00 91.19 82 ASP A O 1
ATOM 655 N N . ILE A 1 83 ? 1.297 0.869 -12.552 1.00 93.44 83 ILE A N 1
ATOM 656 C CA . ILE A 1 83 ? 2.097 1.899 -13.225 1.00 93.44 83 ILE A CA 1
ATOM 657 C C . ILE A 1 83 ? 3.581 1.713 -12.903 1.00 93.44 83 ILE A C 1
ATOM 659 O O . ILE A 1 83 ? 4.410 1.706 -13.813 1.00 93.44 83 ILE A O 1
ATOM 663 N N . ALA A 1 84 ? 3.935 1.543 -11.627 1.00 93.25 84 ALA A N 1
ATOM 664 C CA . ALA A 1 84 ? 5.330 1.417 -11.223 1.00 93.25 84 ALA A CA 1
ATOM 665 C C . ALA A 1 84 ? 6.011 0.203 -11.872 1.00 93.25 84 ALA A C 1
ATOM 667 O O . ALA A 1 84 ? 7.106 0.335 -12.426 1.00 93.25 84 ALA A O 1
ATOM 668 N N . LEU A 1 85 ? 5.339 -0.952 -11.860 1.00 92.25 85 LEU A N 1
ATOM 669 C CA . LEU A 1 85 ? 5.830 -2.180 -12.479 1.00 92.25 85 LEU A CA 1
ATOM 670 C C . LEU A 1 85 ? 5.991 -2.008 -13.993 1.00 92.25 85 LEU A C 1
ATOM 672 O O . LEU A 1 85 ? 7.046 -2.311 -14.549 1.00 92.25 85 LEU A O 1
ATOM 676 N N . ARG A 1 86 ? 4.977 -1.462 -14.666 1.00 93.94 86 ARG A N 1
ATOM 677 C CA . ARG A 1 86 ? 5.000 -1.261 -16.116 1.00 93.94 86 ARG A CA 1
ATOM 678 C C . ARG A 1 86 ? 6.104 -0.322 -16.570 1.00 93.94 86 ARG A C 1
ATOM 680 O O . ARG A 1 86 ? 6.772 -0.613 -17.558 1.00 93.94 86 ARG A O 1
ATOM 687 N N . GLN A 1 87 ? 6.320 0.777 -15.854 1.00 95.56 87 GLN A N 1
ATOM 688 C CA . GLN A 1 87 ? 7.387 1.722 -16.170 1.00 95.56 87 GLN A CA 1
ATOM 689 C C . GLN A 1 87 ? 8.774 1.106 -15.958 1.00 95.56 87 GLN A C 1
ATOM 691 O O . GLN A 1 87 ? 9.657 1.296 -16.793 1.00 95.56 87 GLN A O 1
ATOM 696 N N . ALA A 1 88 ? 8.960 0.305 -14.903 1.00 92.94 88 ALA A N 1
ATOM 697 C CA . ALA A 1 88 ? 10.205 -0.431 -14.684 1.00 92.94 88 ALA A CA 1
ATOM 698 C C . ALA A 1 88 ? 10.469 -1.463 -15.802 1.00 92.94 88 ALA A C 1
ATOM 700 O O . ALA A 1 88 ? 11.574 -1.531 -16.341 1.00 92.94 88 ALA A O 1
ATOM 701 N N . VAL A 1 89 ? 9.439 -2.200 -16.229 1.00 91.75 89 VAL A N 1
ATOM 702 C CA . VAL A 1 89 ? 9.513 -3.133 -17.368 1.00 91.75 89 VAL A CA 1
ATOM 703 C C . VAL A 1 89 ? 9.773 -2.399 -18.688 1.00 91.75 89 VAL A C 1
ATOM 705 O O . VAL A 1 89 ? 10.529 -2.879 -19.534 1.00 91.75 89 VAL A O 1
ATOM 708 N N . TYR A 1 90 ? 9.206 -1.209 -18.876 1.00 94.50 90 TYR A N 1
ATOM 709 C CA . TYR A 1 90 ? 9.424 -0.421 -20.085 1.00 94.50 90 TYR A CA 1
ATOM 710 C C . TYR A 1 90 ? 10.883 0.047 -20.219 1.00 94.50 90 TYR A C 1
ATOM 712 O O . TYR A 1 90 ? 11.432 -0.010 -21.319 1.00 94.50 90 TYR A O 1
ATOM 720 N N . VAL A 1 91 ? 11.566 0.383 -19.114 1.00 93.31 91 VAL A N 1
ATOM 721 C CA . VAL A 1 91 ? 13.023 0.648 -19.116 1.00 93.31 91 VAL A CA 1
ATOM 722 C C . VAL A 1 91 ? 13.803 -0.550 -19.662 1.00 93.31 91 VAL A C 1
ATOM 724 O O . VAL A 1 91 ? 14.716 -0.378 -20.473 1.00 93.31 91 VAL A O 1
ATOM 727 N N . ARG A 1 92 ? 13.417 -1.770 -19.273 1.00 90.12 92 ARG A N 1
ATOM 728 C CA . ARG A 1 92 ? 14.016 -3.006 -19.789 1.00 90.12 92 ARG A CA 1
ATOM 729 C C . ARG A 1 92 ? 13.819 -3.154 -21.297 1.00 90.12 92 ARG A C 1
ATOM 731 O O . ARG A 1 92 ? 14.789 -3.421 -22.001 1.00 90.12 92 ARG A O 1
ATOM 738 N N . ILE A 1 93 ? 12.618 -2.887 -21.810 1.00 89.88 93 ILE A N 1
ATOM 739 C CA . ILE A 1 93 ? 12.343 -2.899 -23.258 1.00 89.88 93 ILE A CA 1
ATOM 740 C C . ILE A 1 93 ? 13.200 -1.850 -23.988 1.00 89.88 93 ILE A C 1
ATOM 742 O O . ILE A 1 93 ? 13.813 -2.148 -25.017 1.00 89.88 93 ILE A O 1
ATOM 746 N N . LEU A 1 94 ? 13.291 -0.625 -23.462 1.00 91.75 94 LEU A N 1
ATOM 747 C CA . LEU A 1 94 ? 14.103 0.444 -24.053 1.00 91.75 94 LEU A CA 1
ATOM 748 C C . LEU A 1 94 ? 15.588 0.056 -24.131 1.00 91.75 94 LEU A C 1
ATOM 750 O O . LEU A 1 94 ? 16.231 0.262 -25.164 1.00 91.75 94 LEU A O 1
ATOM 754 N N . PHE A 1 95 ? 16.123 -0.558 -23.079 1.00 90.38 95 PHE A N 1
ATOM 755 C CA . PHE A 1 95 ? 17.521 -0.971 -23.040 1.00 90.38 95 PHE A CA 1
ATOM 756 C C . PHE A 1 95 ? 17.805 -2.197 -23.921 1.00 90.38 95 PHE A C 1
ATOM 758 O O . PHE A 1 95 ? 18.653 -2.143 -24.814 1.00 90.38 95 PHE A O 1
ATOM 765 N N . GLU A 1 96 ? 17.087 -3.302 -23.702 1.00 87.62 96 GLU A N 1
ATOM 766 C CA . GLU A 1 96 ? 17.354 -4.587 -24.359 1.00 87.62 96 GLU A CA 1
ATOM 767 C C . GLU A 1 96 ? 16.971 -4.569 -25.844 1.00 87.62 96 GLU A C 1
ATOM 769 O O . GLU A 1 96 ? 17.667 -5.168 -26.663 1.00 87.62 96 GLU A O 1
ATOM 774 N N . TYR A 1 97 ? 15.901 -3.859 -26.217 1.00 86.69 97 TYR A N 1
ATOM 775 C CA . TYR A 1 97 ? 15.415 -3.828 -27.597 1.00 86.69 97 TYR A CA 1
ATOM 776 C C . TYR A 1 97 ? 15.843 -2.562 -28.346 1.00 86.69 97 TYR A C 1
ATOM 778 O O . TYR A 1 97 ? 16.483 -2.653 -29.397 1.00 86.69 97 TYR A O 1
ATOM 786 N N . HIS A 1 98 ? 15.523 -1.366 -27.837 1.00 86.81 98 HIS A N 1
ATOM 787 C CA . HIS A 1 98 ? 15.741 -0.130 -28.600 1.00 86.81 98 HIS A CA 1
ATOM 788 C C . HIS A 1 98 ? 17.218 0.270 -28.670 1.00 86.81 98 HIS A C 1
ATOM 790 O O . HIS A 1 98 ? 17.724 0.525 -29.766 1.00 86.81 98 HIS A O 1
ATOM 796 N N . MET A 1 99 ? 17.933 0.292 -27.541 1.00 87.00 99 MET A N 1
ATOM 797 C CA . MET A 1 99 ? 19.354 0.657 -27.542 1.00 87.00 99 MET A CA 1
ATOM 798 C C . MET A 1 99 ? 20.211 -0.360 -28.300 1.00 87.00 99 MET A C 1
ATOM 800 O O . MET A 1 99 ? 21.082 0.040 -29.074 1.00 87.00 99 MET A O 1
ATOM 804 N N . GLN A 1 100 ? 19.939 -1.661 -28.154 1.00 82.12 100 GLN A N 1
ATOM 805 C CA . GLN A 1 100 ? 20.669 -2.692 -28.903 1.00 82.12 100 GLN A CA 1
ATOM 806 C C . GLN A 1 100 ? 20.406 -2.608 -30.409 1.00 82.12 100 GLN A C 1
ATOM 808 O O . GLN A 1 100 ? 21.334 -2.721 -31.211 1.00 82.12 100 GLN A O 1
ATOM 813 N N . LYS A 1 101 ? 19.168 -2.306 -30.819 1.00 85.56 101 LYS A N 1
ATOM 814 C CA . LYS A 1 101 ? 18.845 -2.039 -32.226 1.00 85.56 101 LYS A CA 1
ATOM 815 C C . LYS A 1 101 ? 19.591 -0.809 -32.753 1.00 85.56 101 LYS A C 1
ATOM 817 O O . LYS A 1 101 ? 20.092 -0.830 -33.873 1.00 85.56 101 LYS A O 1
ATOM 822 N N . ILE A 1 102 ? 19.733 0.250 -31.959 1.00 83.88 102 ILE A N 1
ATOM 823 C CA . ILE A 1 102 ? 20.513 1.422 -32.379 1.00 83.88 102 ILE A CA 1
ATOM 824 C C . ILE A 1 102 ? 21.990 1.055 -32.583 1.00 83.88 102 ILE A C 1
ATOM 826 O O . ILE A 1 102 ? 22.557 1.385 -33.626 1.00 83.88 102 ILE A O 1
ATOM 830 N N . LYS A 1 103 ? 22.583 0.315 -31.636 1.00 82.06 103 LYS A N 1
ATOM 831 C CA . LYS A 1 103 ? 23.973 -0.167 -31.717 1.00 82.06 103 LYS A CA 1
ATOM 832 C C . LYS A 1 103 ? 24.206 -1.083 -32.933 1.00 82.06 103 LYS A C 1
ATOM 834 O O . LYS A 1 103 ? 25.270 -1.019 -33.538 1.00 82.06 103 LYS A O 1
ATOM 839 N N . GLY A 1 104 ? 23.219 -1.902 -33.309 1.00 81.31 104 GLY A N 1
ATOM 840 C CA . GLY A 1 104 ? 23.339 -2.866 -34.411 1.00 81.31 104 GLY A CA 1
ATOM 841 C C . GLY A 1 104 ? 23.071 -2.323 -35.822 1.00 81.31 104 GLY A C 1
ATOM 842 O O . GLY A 1 104 ? 23.663 -2.821 -36.775 1.00 81.31 104 GLY A O 1
ATOM 843 N N . TYR A 1 105 ? 22.186 -1.331 -35.983 1.00 83.31 105 TYR A N 1
ATOM 844 C CA . TYR A 1 105 ? 21.700 -0.906 -37.310 1.00 83.31 105 TYR A CA 1
ATOM 845 C C . TYR A 1 105 ? 22.199 0.470 -37.776 1.00 83.31 105 TYR A C 1
ATOM 847 O O . TYR A 1 105 ? 22.116 0.767 -38.968 1.00 83.31 105 TYR A O 1
ATOM 855 N N . PHE A 1 106 ? 22.692 1.325 -36.875 1.00 81.81 106 PHE A N 1
ATOM 856 C CA . PHE A 1 106 ? 23.096 2.693 -37.215 1.00 81.81 106 PHE A CA 1
ATOM 857 C C . PHE A 1 106 ? 24.615 2.845 -37.253 1.00 81.81 106 PHE A C 1
ATOM 859 O O . PHE A 1 106 ? 25.338 2.179 -36.516 1.00 81.81 106 PHE A O 1
ATOM 866 N N . SER A 1 107 ? 25.102 3.759 -38.097 1.00 79.31 107 SER A N 1
ATOM 867 C CA . SER A 1 107 ? 26.527 4.098 -38.177 1.00 79.31 107 SER A CA 1
ATOM 868 C C . SER A 1 107 ? 27.021 4.775 -36.896 1.00 79.31 107 SER A C 1
ATOM 870 O O . SER A 1 107 ? 26.274 5.524 -36.266 1.00 79.31 107 SER A O 1
ATOM 872 N N . GLU A 1 108 ? 28.298 4.584 -36.551 1.00 77.69 108 GLU A N 1
ATOM 873 C CA . GLU A 1 108 ? 28.918 5.132 -35.329 1.00 77.69 108 GLU A CA 1
ATOM 874 C C . GLU A 1 108 ? 28.723 6.649 -35.168 1.00 77.69 108 GLU A C 1
ATOM 876 O O . GLU A 1 108 ? 28.535 7.138 -34.060 1.00 77.69 108 GLU A O 1
ATOM 881 N N . ALA A 1 109 ? 28.680 7.403 -36.272 1.00 78.00 109 ALA A N 1
ATOM 882 C CA . ALA A 1 109 ? 28.439 8.847 -36.250 1.00 78.00 109 ALA A CA 1
ATOM 883 C C . ALA A 1 109 ? 26.997 9.235 -35.853 1.00 78.00 109 ALA A C 1
ATOM 885 O O . ALA A 1 109 ? 26.773 10.329 -35.341 1.00 78.00 109 ALA A O 1
ATOM 886 N N . SER A 1 110 ? 26.017 8.355 -36.086 1.00 77.06 110 SER A N 1
ATOM 887 C CA . SER A 1 110 ? 24.584 8.616 -35.850 1.00 77.06 110 SER A CA 1
ATOM 888 C C . SER A 1 110 ? 24.094 8.071 -34.504 1.00 77.06 110 SER A C 1
ATOM 890 O O . SER A 1 110 ? 23.063 8.509 -33.990 1.00 77.06 110 SER A O 1
ATOM 892 N N . GLN A 1 111 ? 24.822 7.108 -33.931 1.00 82.44 111 GLN A N 1
ATOM 893 C CA . GLN A 1 111 ? 24.444 6.415 -32.698 1.00 82.44 111 GLN A CA 1
ATOM 894 C C . GLN A 1 111 ? 24.314 7.333 -31.471 1.00 82.44 111 GLN A C 1
ATOM 896 O O . GLN A 1 111 ? 23.308 7.198 -30.772 1.00 82.44 111 GLN A O 1
ATOM 901 N N . PRO A 1 112 ? 25.235 8.284 -31.191 1.00 83.94 112 PRO A N 1
ATOM 902 C CA . PRO A 1 112 ? 25.213 9.026 -29.930 1.00 83.94 112 PRO A CA 1
ATOM 903 C C . PRO A 1 112 ? 23.904 9.787 -29.699 1.00 83.94 112 PRO A C 1
ATOM 905 O O . PRO A 1 112 ? 23.315 9.697 -28.625 1.00 83.94 112 PRO A O 1
ATOM 908 N N . GLY A 1 1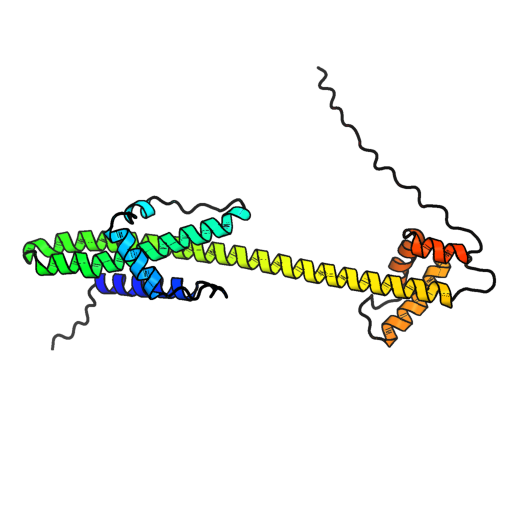13 ? 23.399 10.480 -30.725 1.00 82.94 113 GLY A N 1
ATOM 909 C CA . GLY A 1 113 ? 22.165 11.262 -30.614 1.00 82.94 113 GLY A CA 1
ATOM 910 C C . GLY A 1 113 ? 20.906 10.407 -30.451 1.00 82.94 113 GLY A C 1
ATOM 911 O O . GLY A 1 113 ? 19.963 10.826 -29.787 1.00 82.94 113 GLY A O 1
ATOM 912 N N . MET A 1 114 ? 20.874 9.205 -31.033 1.00 85.50 114 MET A N 1
ATOM 913 C CA . MET A 1 114 ? 19.729 8.297 -30.895 1.00 85.50 114 MET A CA 1
ATOM 914 C C . MET A 1 114 ? 19.747 7.557 -29.559 1.00 85.50 114 MET A C 1
ATOM 916 O O . MET A 1 114 ? 18.700 7.427 -28.930 1.00 85.50 114 MET A O 1
ATOM 920 N N . LEU A 1 115 ? 20.927 7.126 -29.103 1.00 86.62 115 LEU A N 1
ATOM 921 C CA . LEU A 1 115 ? 21.096 6.524 -27.781 1.00 86.62 115 LEU A CA 1
ATOM 922 C C . LEU A 1 115 ? 20.730 7.511 -26.673 1.00 86.62 115 LEU A C 1
ATOM 924 O O . LEU A 1 115 ? 20.065 7.114 -25.724 1.00 86.62 115 LEU A O 1
ATOM 928 N N . MET A 1 116 ? 21.083 8.792 -26.824 1.00 88.69 116 MET A N 1
ATOM 929 C CA . MET A 1 116 ? 20.707 9.827 -25.860 1.00 88.69 116 MET A CA 1
ATOM 930 C C . MET A 1 116 ? 19.187 9.964 -25.722 1.00 88.69 116 MET A C 1
ATOM 932 O O . MET A 1 116 ? 18.685 9.959 -24.609 1.00 88.69 116 MET A O 1
ATOM 936 N N . LYS A 1 117 ? 18.444 9.995 -26.838 1.00 90.00 117 LYS A N 1
ATOM 937 C CA . LYS A 1 117 ? 16.972 10.083 -26.812 1.00 90.00 117 LYS A CA 1
ATOM 938 C C . LYS A 1 117 ? 16.321 8.892 -26.110 1.00 90.00 117 LYS A C 1
ATOM 940 O O . LYS A 1 117 ? 15.411 9.072 -25.314 1.00 90.00 117 LYS A O 1
ATOM 945 N N . VAL A 1 118 ? 16.788 7.674 -26.395 1.00 91.25 118 VAL A N 1
ATOM 946 C CA . VAL A 1 118 ? 16.281 6.474 -25.706 1.00 91.25 118 VAL A CA 1
ATOM 947 C C . VAL A 1 118 ? 16.667 6.501 -24.227 1.00 91.25 118 VAL A C 1
ATOM 949 O O . VAL A 1 118 ? 15.877 6.103 -23.379 1.00 91.25 118 VAL A O 1
ATOM 952 N N . GLY A 1 119 ? 17.858 7.002 -23.909 1.00 90.88 119 GLY A N 1
ATOM 953 C CA . GLY A 1 119 ? 18.319 7.169 -22.539 1.00 90.88 119 GLY A CA 1
ATOM 954 C C . GLY A 1 119 ? 17.497 8.179 -21.733 1.00 90.88 119 GLY A C 1
ATOM 955 O O . GLY A 1 119 ? 17.161 7.909 -20.584 1.00 90.88 119 GLY A O 1
ATOM 956 N N . GLU A 1 120 ? 17.110 9.304 -22.335 1.00 93.06 120 GLU A N 1
ATOM 957 C CA . GLU A 1 120 ? 16.169 10.264 -21.742 1.00 93.06 120 GLU A CA 1
ATOM 958 C C . GLU A 1 120 ? 14.816 9.596 -21.450 1.00 93.06 120 GLU A C 1
ATOM 960 O O . GLU A 1 120 ? 14.326 9.681 -20.326 1.00 93.06 120 GLU A O 1
ATOM 965 N N . GLU A 1 121 ? 14.271 8.818 -22.393 1.00 94.00 121 GLU A N 1
ATOM 966 C CA . GLU A 1 121 ? 13.033 8.058 -22.156 1.00 94.00 121 GLU A CA 1
ATOM 967 C C . GLU A 1 121 ? 13.176 7.015 -21.033 1.00 94.00 121 GLU A C 1
ATOM 969 O O . GLU A 1 121 ? 12.236 6.801 -20.263 1.00 94.00 121 GLU A O 1
ATOM 974 N N . MET A 1 122 ? 14.342 6.371 -20.900 1.00 94.00 122 MET A N 1
ATOM 975 C CA . MET A 1 122 ? 14.619 5.463 -19.780 1.00 94.00 122 MET A CA 1
ATOM 976 C C . MET A 1 122 ? 14.624 6.206 -18.441 1.00 94.00 122 MET A C 1
ATOM 978 O O . MET A 1 122 ? 14.103 5.682 -17.458 1.00 94.00 122 MET A O 1
ATOM 982 N N . LEU A 1 123 ? 15.196 7.413 -18.391 1.00 93.81 123 LEU A N 1
ATOM 983 C CA . LEU A 1 123 ? 15.208 8.237 -17.181 1.00 93.81 123 LEU A CA 1
ATOM 984 C C . LEU A 1 123 ? 13.799 8.674 -16.784 1.00 93.81 123 LEU A C 1
ATOM 986 O O . LEU A 1 123 ? 13.445 8.540 -15.613 1.00 93.81 123 LEU A O 1
ATOM 990 N N . ASP A 1 124 ? 12.994 9.133 -17.740 1.00 94.31 124 ASP A N 1
ATOM 991 C CA . ASP A 1 124 ? 11.606 9.538 -17.494 1.00 94.31 124 ASP A CA 1
ATOM 992 C C . ASP A 1 124 ? 10.765 8.359 -16.990 1.00 94.31 124 ASP A C 1
ATOM 994 O O . ASP A 1 124 ? 10.056 8.468 -15.985 1.00 94.31 124 ASP A O 1
ATOM 998 N N . SER A 1 125 ? 10.918 7.195 -17.628 1.00 94.19 125 SER A N 1
ATOM 999 C CA . SER A 1 125 ? 10.236 5.963 -17.220 1.00 94.19 125 SER A CA 1
ATOM 1000 C C . SER A 1 125 ? 10.663 5.530 -15.817 1.00 94.19 125 SER A C 1
ATOM 1002 O O . SER A 1 125 ? 9.824 5.250 -14.963 1.00 94.19 125 SER A O 1
ATOM 1004 N N . PHE A 1 126 ? 11.966 5.540 -15.522 1.00 94.94 126 PHE A N 1
ATOM 1005 C CA . PHE A 1 126 ? 12.472 5.184 -14.197 1.00 94.94 126 PHE A CA 1
ATOM 1006 C C . PHE A 1 126 ? 12.021 6.173 -13.110 1.00 94.94 126 PHE A C 1
ATOM 1008 O O . PHE A 1 126 ? 11.652 5.760 -12.008 1.00 94.94 126 PHE A O 1
ATOM 1015 N N . ALA A 1 127 ? 12.004 7.474 -13.408 1.00 93.06 127 ALA A N 1
ATOM 1016 C CA . ALA A 1 127 ? 11.504 8.493 -12.493 1.00 93.06 127 ALA A CA 1
ATOM 1017 C C . ALA A 1 127 ? 10.009 8.296 -12.198 1.00 93.06 127 ALA A C 1
ATOM 1019 O O . ALA A 1 127 ? 9.607 8.334 -11.032 1.00 93.06 127 ALA A O 1
ATOM 1020 N N . CYS A 1 128 ? 9.202 8.021 -13.227 1.00 93.69 128 CYS A N 1
ATOM 1021 C CA . CYS A 1 128 ? 7.787 7.689 -13.079 1.00 93.69 128 CYS A CA 1
ATOM 1022 C C . CYS A 1 128 ? 7.603 6.432 -12.209 1.00 93.69 128 CYS A C 1
ATOM 1024 O O . CYS A 1 128 ? 6.858 6.463 -11.226 1.00 93.69 128 CYS A O 1
ATOM 1026 N N . ALA A 1 129 ? 8.368 5.367 -12.479 1.00 93.81 129 ALA A N 1
ATOM 1027 C CA . ALA A 1 129 ? 8.339 4.137 -11.690 1.00 93.81 129 ALA A CA 1
ATOM 1028 C C . ALA A 1 129 ? 8.615 4.396 -10.199 1.00 93.81 129 ALA A C 1
ATOM 1030 O O . ALA A 1 129 ? 7.869 3.936 -9.337 1.00 93.81 129 ALA A O 1
ATOM 1031 N N . GLN A 1 130 ? 9.645 5.187 -9.880 1.00 93.69 130 GLN A N 1
ATOM 1032 C CA . GLN A 1 130 ? 10.003 5.535 -8.499 1.00 93.69 130 GLN A CA 1
ATOM 1033 C C . GLN A 1 130 ? 8.920 6.350 -7.783 1.00 93.69 130 GLN A C 1
ATOM 1035 O O . GLN A 1 130 ? 8.614 6.096 -6.611 1.00 93.69 130 GLN A O 1
ATOM 1040 N N . GLN A 1 131 ? 8.325 7.327 -8.471 1.00 94.25 131 GLN A N 1
ATOM 1041 C CA . GLN A 1 131 ? 7.258 8.154 -7.906 1.00 94.25 131 GLN A CA 1
ATOM 1042 C C . GLN A 1 131 ? 6.035 7.304 -7.545 1.00 94.25 131 GLN A C 1
ATOM 1044 O O . GLN A 1 131 ? 5.539 7.380 -6.417 1.00 94.25 131 GLN A O 1
ATOM 1049 N N . HIS A 1 132 ? 5.598 6.443 -8.464 1.00 93.25 132 HIS A N 1
ATOM 1050 C CA . HIS A 1 132 ? 4.448 5.571 -8.246 1.00 93.25 132 HIS A CA 1
ATOM 1051 C C . HIS A 1 132 ? 4.733 4.452 -7.238 1.00 93.25 132 HIS A C 1
ATOM 1053 O O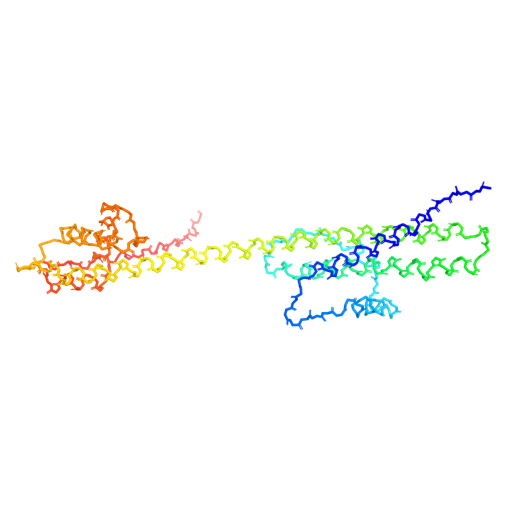 . HIS A 1 132 ? 3.894 4.198 -6.376 1.00 93.25 132 HIS A O 1
ATOM 1059 N N . ALA A 1 133 ? 5.940 3.878 -7.229 1.00 93.31 133 ALA A N 1
ATOM 1060 C CA . ALA A 1 133 ? 6.367 2.931 -6.197 1.00 93.31 133 ALA A CA 1
ATOM 1061 C C . ALA A 1 133 ? 6.323 3.557 -4.793 1.00 93.31 133 ALA A C 1
ATOM 1063 O O . ALA A 1 133 ? 5.892 2.931 -3.824 1.00 93.31 133 ALA A O 1
ATOM 1064 N N . THR A 1 134 ? 6.745 4.816 -4.669 1.00 92.19 134 THR A N 1
ATOM 1065 C CA . THR A 1 134 ? 6.699 5.546 -3.396 1.00 92.19 134 THR A CA 1
ATOM 1066 C C . THR A 1 134 ? 5.260 5.815 -2.964 1.00 92.19 134 THR A C 1
ATOM 1068 O O . THR A 1 134 ? 4.914 5.568 -1.807 1.00 92.19 134 THR A O 1
ATOM 1071 N N . ALA A 1 135 ? 4.405 6.275 -3.882 1.00 90.00 135 ALA A N 1
ATOM 1072 C CA . ALA A 1 135 ? 2.988 6.497 -3.606 1.00 90.00 135 ALA A CA 1
ATOM 1073 C C . ALA A 1 135 ? 2.291 5.204 -3.158 1.00 90.00 135 ALA A C 1
ATOM 1075 O O . ALA A 1 135 ? 1.606 5.195 -2.135 1.00 90.00 135 ALA A O 1
ATOM 1076 N N . TRP A 1 136 ? 2.545 4.103 -3.864 1.00 92.31 136 TRP A N 1
ATOM 1077 C CA . TRP A 1 136 ? 2.064 2.771 -3.520 1.00 92.31 136 TRP A CA 1
ATOM 1078 C C . TRP A 1 136 ? 2.460 2.353 -2.096 1.00 92.31 136 TRP A C 1
ATOM 1080 O O . TRP A 1 136 ? 1.590 2.043 -1.278 1.00 92.31 136 TRP A O 1
ATOM 1090 N N . ARG A 1 137 ? 3.756 2.420 -1.750 1.00 89.06 137 ARG A N 1
ATOM 1091 C CA . ARG A 1 137 ? 4.256 2.068 -0.404 1.00 89.06 137 ARG A CA 1
ATOM 1092 C C . ARG A 1 137 ? 3.616 2.914 0.695 1.00 89.06 137 ARG A C 1
ATOM 1094 O O . ARG A 1 137 ? 3.273 2.389 1.755 1.00 89.06 137 ARG A O 1
ATOM 1101 N N . LEU A 1 138 ? 3.442 4.214 0.453 1.00 89.06 138 LEU A N 1
ATOM 1102 C CA . LEU A 1 138 ? 2.805 5.123 1.407 1.00 89.06 138 LEU A CA 1
ATOM 1103 C C . LEU A 1 138 ? 1.332 4.769 1.627 1.00 89.06 138 LEU A C 1
ATOM 1105 O O . LEU A 1 138 ? 0.902 4.669 2.777 1.00 89.06 138 LEU A O 1
ATOM 1109 N N . LEU A 1 139 ? 0.570 4.537 0.555 1.00 86.56 139 LEU A N 1
ATOM 1110 C CA . LEU A 1 139 ? -0.838 4.147 0.656 1.00 86.56 139 LEU A CA 1
ATOM 1111 C C . LEU A 1 139 ? -1.000 2.801 1.365 1.00 86.56 139 LEU A C 1
ATOM 1113 O O . LEU A 1 139 ? -1.833 2.681 2.265 1.00 86.56 139 LEU A O 1
ATOM 1117 N N . LYS A 1 140 ? -0.145 1.826 1.045 1.00 86.81 140 LYS A N 1
ATOM 1118 C CA . LYS A 1 140 ? -0.099 0.531 1.731 1.00 86.81 140 LYS A CA 1
ATOM 1119 C C . LYS A 1 140 ? 0.149 0.698 3.234 1.00 86.81 140 LYS A C 1
ATOM 1121 O O . LYS A 1 140 ? -0.584 0.141 4.045 1.00 86.81 140 LYS A O 1
ATOM 1126 N N . ALA A 1 141 ? 1.118 1.528 3.623 1.00 84.81 141 ALA A N 1
ATOM 1127 C CA . ALA A 1 141 ? 1.402 1.800 5.031 1.00 84.81 141 ALA A CA 1
ATOM 1128 C C . ALA A 1 141 ? 0.235 2.496 5.759 1.00 84.81 141 ALA A C 1
ATOM 1130 O O . ALA A 1 141 ? 0.003 2.235 6.941 1.00 84.81 141 ALA A O 1
ATOM 1131 N N . VAL A 1 142 ? -0.501 3.381 5.077 1.00 84.25 142 VAL A N 1
ATOM 1132 C CA . VAL A 1 142 ? -1.706 4.025 5.628 1.00 84.25 142 VAL A CA 1
ATOM 1133 C C . VAL A 1 142 ? -2.821 2.999 5.842 1.00 84.25 142 VAL A C 1
ATOM 1135 O O . VAL A 1 142 ? -3.389 2.948 6.935 1.00 84.25 142 VAL A O 1
ATOM 1138 N N . ARG A 1 143 ? -3.088 2.145 4.847 1.00 82.62 143 ARG A N 1
ATOM 1139 C CA . ARG A 1 143 ? -4.069 1.055 4.945 1.00 82.62 143 ARG A CA 1
ATOM 1140 C C . ARG A 1 143 ? -3.752 0.115 6.106 1.00 82.62 143 ARG A C 1
ATOM 1142 O O . ARG A 1 143 ? -4.606 -0.139 6.952 1.00 82.62 143 ARG A O 1
ATOM 1149 N N . ASP A 1 144 ? -2.510 -0.355 6.183 1.00 79.19 144 ASP A N 1
ATOM 1150 C CA . ASP A 1 144 ? -2.097 -1.340 7.185 1.00 79.19 144 ASP A CA 1
ATOM 1151 C C . ASP A 1 144 ? -2.179 -0.762 8.615 1.00 79.19 144 ASP A C 1
ATOM 1153 O O . ASP A 1 144 ? -2.585 -1.459 9.550 1.00 79.19 144 ASP A O 1
ATOM 1157 N N . LYS A 1 145 ? -1.892 0.539 8.794 1.00 77.94 145 LYS A N 1
ATOM 1158 C CA . LYS A 1 145 ? -2.113 1.248 10.069 1.00 77.94 145 LYS A CA 1
ATOM 1159 C C . LYS A 1 145 ? -3.596 1.368 10.431 1.00 77.94 145 LYS A C 1
ATOM 1161 O O . LYS A 1 145 ? -3.932 1.188 11.604 1.00 77.94 145 LYS A O 1
ATOM 1166 N N . SER A 1 146 ? -4.472 1.663 9.463 1.00 67.44 146 SER A N 1
ATOM 1167 C CA . SER A 1 146 ? -5.926 1.727 9.701 1.00 67.44 146 SER A CA 1
ATOM 1168 C C . SER A 1 146 ? -6.438 0.382 10.221 1.00 67.44 146 SER A C 1
ATOM 1170 O O . SER A 1 146 ? -7.030 0.316 11.302 1.00 67.44 146 SER A O 1
ATOM 1172 N N . LEU A 1 147 ? -6.077 -0.711 9.544 1.00 65.69 147 LEU A N 1
ATOM 1173 C CA . LEU A 1 147 ? -6.462 -2.069 9.929 1.00 65.69 147 LEU A CA 1
ATOM 1174 C C . LEU A 1 147 ? -5.984 -2.433 11.343 1.00 65.69 147 LEU A C 1
ATOM 1176 O O . LEU A 1 147 ? -6.779 -2.884 12.167 1.00 65.69 147 LEU A O 1
ATOM 1180 N N . GLN A 1 148 ? -4.714 -2.179 11.676 1.00 61.97 148 GLN A N 1
ATOM 1181 C CA . GLN A 1 148 ? -4.188 -2.449 13.022 1.00 61.97 148 GLN A CA 1
ATOM 1182 C C . GLN A 1 148 ? -4.942 -1.684 14.119 1.00 61.97 148 GLN A C 1
ATOM 1184 O O . GLN A 1 148 ? -5.177 -2.223 15.205 1.00 61.97 148 GLN A O 1
ATOM 1189 N N . SER A 1 149 ? -5.353 -0.445 13.842 1.00 60.25 149 SER A N 1
ATOM 1190 C CA . SER A 1 149 ? -6.125 0.356 14.793 1.00 60.25 149 SER A CA 1
ATOM 1191 C C . SER A 1 149 ? -7.537 -0.201 15.023 1.00 60.25 149 SER A C 1
ATOM 1193 O O . SER A 1 149 ? -8.002 -0.237 16.165 1.00 60.25 149 SER A O 1
ATOM 1195 N N . GLN A 1 150 ? -8.192 -0.707 13.972 1.00 62.16 150 GLN A N 1
ATOM 1196 C CA . GLN A 1 150 ? -9.526 -1.305 14.056 1.00 62.16 150 GLN A CA 1
ATOM 1197 C C . GLN A 1 150 ? -9.509 -2.601 14.875 1.00 62.16 150 GLN A C 1
ATOM 1199 O O . GLN A 1 150 ? -10.275 -2.719 15.832 1.00 62.16 150 GLN A O 1
ATOM 1204 N N . TYR A 1 151 ? -8.569 -3.513 14.599 1.00 60.25 151 TYR A N 1
ATOM 1205 C CA . TYR A 1 151 ? -8.395 -4.736 15.394 1.00 60.25 151 TYR A CA 1
ATOM 1206 C C . TYR A 1 151 ? -8.070 -4.429 16.863 1.00 60.25 151 TYR A C 1
ATOM 1208 O O . TYR A 1 151 ? -8.642 -5.031 17.771 1.00 60.25 151 TYR A O 1
ATOM 1216 N N . GLY A 1 152 ? -7.195 -3.452 17.128 1.00 61.75 152 GLY A N 1
ATOM 1217 C CA . GLY A 1 152 ? -6.862 -3.047 18.496 1.00 61.75 152 GLY A CA 1
ATOM 1218 C C . GLY A 1 152 ? -8.055 -2.475 19.269 1.00 61.75 152 GLY A C 1
ATOM 1219 O O . GLY A 1 152 ? -8.189 -2.722 20.470 1.00 61.75 152 GLY A O 1
ATOM 1220 N N . ASN A 1 153 ? -8.937 -1.735 18.596 1.00 68.56 153 ASN A N 1
ATOM 1221 C CA . ASN A 1 153 ? -10.154 -1.194 19.198 1.00 68.56 153 ASN A CA 1
ATOM 1222 C C . ASN A 1 153 ? -11.211 -2.278 19.434 1.00 68.56 153 ASN A C 1
ATOM 1224 O O . ASN A 1 153 ? -11.839 -2.278 20.492 1.00 68.56 153 ASN A O 1
ATOM 1228 N N . GLN A 1 154 ? -11.357 -3.224 18.506 1.00 68.12 154 GLN A N 1
ATOM 1229 C CA . GLN A 1 154 ? -12.282 -4.345 18.646 1.00 68.12 154 GLN A CA 1
ATOM 1230 C C . GLN A 1 154 ? -11.893 -5.255 19.819 1.00 68.12 154 GLN A C 1
ATOM 1232 O O . GLN A 1 154 ? -12.712 -5.489 20.702 1.00 68.12 154 GLN A O 1
ATOM 1237 N N . VAL A 1 155 ? -10.618 -5.643 19.929 1.00 68.81 155 VAL A N 1
ATOM 1238 C CA . VAL A 1 155 ? -10.127 -6.459 21.057 1.00 68.81 155 VAL A CA 1
ATOM 1239 C C . VAL A 1 155 ? -10.308 -5.742 22.401 1.00 68.81 155 VAL A C 1
ATOM 1241 O O . VAL A 1 155 ? -10.599 -6.368 23.420 1.00 68.81 155 VAL A O 1
ATOM 1244 N N . LYS A 1 156 ? -10.142 -4.413 22.443 1.00 71.19 156 LYS A N 1
ATOM 1245 C CA . LYS A 1 156 ? -10.414 -3.623 23.657 1.00 71.19 156 LYS A CA 1
ATOM 1246 C C . LYS A 1 156 ? -11.903 -3.599 24.006 1.00 71.19 156 LYS A C 1
ATOM 1248 O O . LYS A 1 156 ? -12.229 -3.651 25.191 1.00 71.19 156 LYS A O 1
ATOM 1253 N N . ALA A 1 157 ? -12.779 -3.500 23.008 1.00 71.38 157 ALA A N 1
ATOM 1254 C CA . ALA A 1 157 ? -14.223 -3.517 23.204 1.00 71.38 157 ALA A CA 1
ATOM 1255 C C . ALA A 1 157 ? -14.703 -4.886 23.710 1.00 71.38 157 ALA A C 1
ATOM 1257 O O . ALA A 1 157 ? -15.385 -4.934 24.729 1.00 71.38 157 ALA A O 1
ATOM 1258 N N . GLU A 1 158 ? -14.252 -5.978 23.090 1.00 72.00 158 GLU A N 1
ATOM 1259 C CA . GLU A 1 158 ? -14.571 -7.355 23.495 1.00 72.00 158 GLU A CA 1
ATOM 1260 C C . GLU A 1 158 ? -14.108 -7.632 24.932 1.00 72.00 158 GLU A C 1
ATOM 1262 O O . GLU A 1 158 ? -14.899 -8.049 25.773 1.00 72.00 158 GLU A O 1
ATOM 1267 N N . LYS A 1 159 ? -12.866 -7.269 25.284 1.00 79.62 159 LYS A N 1
ATOM 1268 C CA . LYS A 1 159 ? -12.372 -7.401 26.668 1.00 79.62 159 LYS A CA 1
ATOM 1269 C C . LYS A 1 159 ? -13.170 -6.580 27.676 1.00 79.62 159 LYS A C 1
ATOM 1271 O O . LYS A 1 159 ? -13.274 -6.966 28.840 1.00 79.62 159 LYS A O 1
ATOM 1276 N N . LYS A 1 160 ? -13.673 -5.410 27.276 1.00 79.94 160 LYS A N 1
ATOM 1277 C CA . LYS A 1 160 ? -14.522 -4.588 28.141 1.00 79.94 160 LYS A CA 1
ATOM 1278 C C . LYS A 1 160 ? -15.877 -5.266 28.353 1.00 79.94 160 LYS A C 1
ATOM 1280 O O . LYS A 1 160 ? -16.339 -5.325 29.488 1.00 79.94 160 LYS A O 1
ATOM 1285 N N . GLU A 1 161 ? -16.471 -5.797 27.292 1.00 79.75 161 GLU A N 1
ATOM 1286 C CA . GLU A 1 161 ? -17.742 -6.518 27.341 1.00 79.75 161 GLU A CA 1
ATOM 1287 C C . GLU A 1 161 ? -17.643 -7.791 28.192 1.00 79.75 161 GLU A C 1
ATOM 1289 O O . GLU A 1 161 ? -18.458 -7.984 29.092 1.00 79.75 161 GLU A O 1
ATOM 1294 N N . GLU A 1 162 ? -16.594 -8.598 28.015 1.00 78.38 162 GLU A N 1
ATOM 1295 C CA . GLU A 1 162 ? -16.330 -9.787 28.839 1.00 78.38 162 GLU A CA 1
ATOM 1296 C C . GLU A 1 162 ? -16.246 -9.448 30.335 1.00 78.38 162 GLU A C 1
ATOM 1298 O O . GLU A 1 162 ? -16.849 -10.125 31.174 1.00 78.38 162 GLU A O 1
ATOM 1303 N N . ARG A 1 163 ? -15.543 -8.361 30.687 1.00 79.88 163 ARG A N 1
ATOM 1304 C CA . ARG A 1 163 ? -15.452 -7.885 32.079 1.00 79.88 163 ARG A CA 1
ATOM 1305 C C . ARG A 1 163 ? -16.806 -7.444 32.624 1.00 79.88 163 ARG A C 1
ATOM 1307 O O . ARG A 1 163 ? -17.111 -7.729 33.780 1.00 79.88 163 ARG A O 1
ATOM 1314 N N . GLU A 1 164 ? -17.608 -6.744 31.822 1.00 79.38 164 GLU A N 1
ATOM 1315 C CA . GLU A 1 164 ? -18.950 -6.308 32.220 1.00 79.38 164 GLU A CA 1
ATOM 1316 C C . GLU A 1 164 ? -19.897 -7.499 32.422 1.00 79.38 164 GLU A C 1
ATOM 1318 O O . GLU A 1 164 ? -20.636 -7.529 33.406 1.00 79.38 164 GLU A O 1
ATOM 1323 N N . VAL A 1 165 ? -19.845 -8.512 31.551 1.00 83.06 165 VAL A N 1
ATOM 1324 C CA . VAL A 1 165 ? -20.634 -9.750 31.678 1.00 83.06 165 VAL A CA 1
ATOM 1325 C C . VAL A 1 165 ? -20.248 -10.532 32.934 1.00 83.06 165 VAL A C 1
ATOM 1327 O O . VAL A 1 165 ? -21.124 -11.006 33.666 1.00 83.06 165 VAL A O 1
ATOM 1330 N N . LEU A 1 166 ? -18.950 -10.639 33.223 1.00 83.94 166 LEU A N 1
ATOM 1331 C CA . LEU A 1 166 ? -18.467 -11.313 34.423 1.00 83.94 166 LEU A CA 1
ATOM 1332 C C . LEU A 1 166 ? -18.895 -10.566 35.694 1.00 83.94 166 LEU A C 1
ATOM 1334 O O . LEU A 1 166 ? -19.428 -11.186 36.612 1.00 83.94 166 LEU A O 1
ATOM 1338 N N . LEU A 1 167 ? -18.746 -9.236 35.724 1.00 83.75 167 LEU A N 1
ATOM 1339 C CA . LEU A 1 167 ? -19.206 -8.401 36.837 1.00 83.75 167 LEU A CA 1
ATOM 1340 C C . LEU A 1 167 ? -20.714 -8.565 37.075 1.00 83.75 167 LEU A C 1
ATOM 1342 O O . LEU A 1 167 ? -21.130 -8.792 38.206 1.00 83.75 167 LEU A O 1
ATOM 1346 N N . ARG A 1 168 ? -21.526 -8.510 36.014 1.00 83.62 168 ARG A N 1
ATOM 1347 C CA . ARG A 1 168 ? -22.973 -8.762 36.073 1.00 83.62 168 ARG A CA 1
ATOM 1348 C C . ARG A 1 168 ? -23.285 -10.126 36.690 1.00 83.62 168 ARG A C 1
ATOM 1350 O O . ARG A 1 168 ? -24.079 -10.208 37.619 1.00 83.62 168 ARG A O 1
ATOM 1357 N N . SER A 1 169 ? -22.621 -11.181 36.232 1.00 83.62 169 SER A N 1
ATOM 1358 C CA . SER A 1 169 ? -22.850 -12.541 36.743 1.00 83.62 169 SER A CA 1
ATOM 1359 C C . SER A 1 169 ? -22.509 -12.668 38.234 1.00 83.62 169 SER A C 1
ATOM 1361 O O . SER A 1 169 ? -23.243 -13.305 38.988 1.00 83.62 169 SER A O 1
ATOM 1363 N N . LEU A 1 170 ? -21.427 -12.017 38.676 1.00 85.50 170 LEU A N 1
ATOM 1364 C CA . LEU A 1 170 ? -21.035 -11.982 40.086 1.00 85.50 170 LEU A CA 1
ATOM 1365 C C . LEU A 1 170 ? -22.054 -11.219 40.943 1.00 85.50 170 LEU A C 1
ATOM 1367 O O . LEU A 1 170 ? -22.445 -11.715 41.994 1.00 85.50 170 LEU A O 1
ATOM 1371 N N . ILE A 1 171 ? -22.536 -10.060 40.479 1.00 85.19 171 ILE A N 1
ATOM 1372 C CA . ILE A 1 171 ? -23.559 -9.275 41.190 1.00 85.19 171 ILE A CA 1
ATOM 1373 C C . ILE A 1 171 ? -24.833 -10.096 41.396 1.00 85.19 171 ILE A C 1
ATOM 1375 O O . ILE A 1 171 ? -25.389 -10.080 42.489 1.00 85.19 171 ILE A O 1
ATOM 1379 N N . GLU A 1 172 ? -25.300 -10.799 40.361 1.00 83.69 172 GLU A N 1
ATOM 1380 C CA . GLU A 1 172 ? -26.543 -11.580 40.420 1.00 83.69 172 GLU A CA 1
ATOM 1381 C C . GLU A 1 172 ? -26.416 -12.696 41.455 1.00 83.69 172 GLU A C 1
ATOM 1383 O O . GLU A 1 172 ? -27.225 -12.795 42.375 1.00 83.69 172 GLU A O 1
ATOM 1388 N N . SER A 1 173 ? -25.325 -13.464 41.371 1.00 83.50 173 SER A N 1
ATOM 1389 C CA . SER A 1 173 ? -25.048 -14.540 42.318 1.00 83.50 173 SER A CA 1
ATOM 1390 C C . SER A 1 173 ? -24.914 -14.035 43.756 1.00 83.50 173 SER A C 1
ATOM 1392 O O . SER A 1 173 ? -25.365 -14.710 44.683 1.00 83.50 173 SER A O 1
ATOM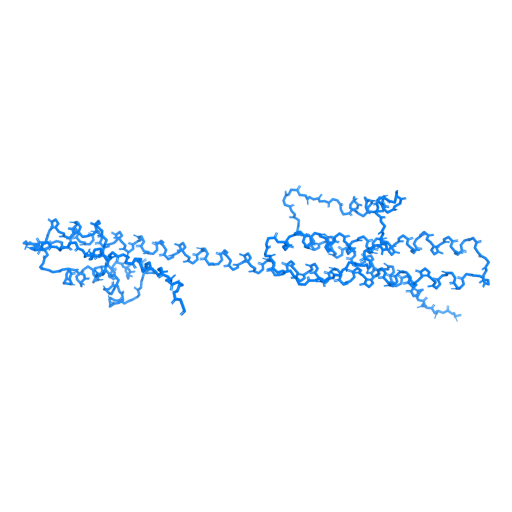 1394 N N . SER A 1 174 ? -24.277 -12.882 43.965 1.00 84.69 174 SER A N 1
ATOM 1395 C CA . SER A 1 174 ? -24.105 -12.298 45.295 1.00 84.69 174 SER A CA 1
ATOM 1396 C C . SER A 1 174 ? -25.416 -11.741 45.854 1.00 84.69 174 SER A C 1
ATOM 1398 O O . SER A 1 174 ? -25.665 -11.906 47.047 1.00 84.69 174 SER A O 1
ATOM 1400 N N . LEU A 1 175 ? -26.275 -11.136 45.023 1.00 81.62 175 LEU A N 1
ATOM 1401 C CA . LEU A 1 175 ? -27.598 -10.649 45.436 1.00 81.62 175 LEU A CA 1
ATOM 1402 C C . LEU A 1 175 ? -28.506 -11.779 45.928 1.00 81.62 175 LEU A C 1
ATOM 1404 O O . LEU A 1 175 ? -29.172 -11.618 46.951 1.00 81.62 175 LEU A O 1
ATOM 1408 N N . ASP A 1 176 ? -28.494 -12.921 45.242 1.00 79.94 176 ASP A N 1
ATOM 1409 C CA . ASP A 1 176 ? -29.278 -14.089 45.644 1.00 79.94 176 ASP A CA 1
ATOM 1410 C C . ASP A 1 176 ? -28.729 -14.723 46.928 1.00 79.94 176 ASP A C 1
ATOM 1412 O O . ASP A 1 176 ? -29.485 -15.091 47.832 1.00 79.94 176 ASP A O 1
ATOM 1416 N N . ARG A 1 177 ? -27.399 -14.834 47.035 1.00 81.81 177 ARG A N 1
ATOM 1417 C CA . ARG A 1 177 ? -26.734 -15.521 48.151 1.00 81.81 177 ARG A CA 1
ATOM 1418 C C . ARG A 1 177 ? -26.727 -14.715 49.449 1.00 81.81 177 ARG A C 1
ATOM 1420 O O . ARG A 1 177 ? -26.880 -15.300 50.517 1.00 81.81 177 ARG A O 1
ATOM 1427 N N . LEU A 1 178 ? -26.512 -13.401 49.379 1.00 81.38 178 LEU A N 1
ATOM 1428 C CA . LEU A 1 178 ? -26.388 -12.525 50.554 1.00 81.38 178 LEU A CA 1
ATOM 1429 C C . LEU A 1 178 ? -27.736 -12.020 51.073 1.00 81.38 178 LEU A C 1
ATOM 1431 O O . LEU A 1 178 ? -27.764 -11.157 51.946 1.00 81.38 178 LEU A O 1
ATOM 1435 N N . ARG A 1 179 ? -28.849 -12.549 50.554 1.00 75.44 179 ARG A N 1
ATOM 1436 C CA . ARG A 1 179 ? -30.204 -12.119 50.899 1.00 75.44 179 ARG A CA 1
ATOM 1437 C C . ARG A 1 179 ? -30.418 -12.102 52.424 1.00 75.44 179 ARG A C 1
ATOM 1439 O O . ARG A 1 179 ? -30.469 -13.168 53.044 1.00 75.44 179 ARG A O 1
ATOM 1446 N N . PRO A 1 180 ? -30.616 -10.922 53.038 1.00 80.00 180 PRO A N 1
ATOM 1447 C CA . PRO A 1 180 ? -30.844 -10.840 54.470 1.00 80.00 180 PRO A CA 1
ATOM 1448 C C . PRO A 1 180 ? -32.258 -11.323 54.839 1.00 80.00 180 PRO A C 1
ATOM 1450 O O . PRO A 1 180 ? -33.208 -11.143 54.066 1.00 80.00 180 PRO A O 1
ATOM 1453 N N . PRO A 1 181 ? -32.441 -11.922 56.030 1.00 71.44 181 PRO A N 1
ATOM 1454 C CA . PRO A 1 181 ? -33.762 -12.294 56.527 1.00 71.44 181 PRO A CA 1
ATOM 1455 C C . PRO A 1 181 ? -34.608 -11.030 56.748 1.00 71.44 181 PRO A C 1
ATOM 1457 O O . PRO A 1 181 ? -34.260 -10.180 57.563 1.00 71.44 181 PRO A O 1
ATOM 1460 N N . GLY A 1 182 ? -35.709 -10.903 55.999 1.00 71.50 182 GLY A N 1
ATOM 1461 C CA . GLY A 1 182 ? -36.553 -9.696 55.954 1.00 71.50 182 GLY A CA 1
ATOM 1462 C C . GLY A 1 182 ? -36.384 -8.851 54.687 1.00 71.50 182 GLY A C 1
ATOM 1463 O O . GLY A 1 182 ? -37.249 -8.036 54.388 1.00 71.50 182 GLY A O 1
ATOM 1464 N N . GLY A 1 183 ? -35.349 -9.127 53.893 1.00 78.50 183 GLY A N 1
ATOM 1465 C CA . GLY A 1 183 ? -35.133 -8.514 52.592 1.00 78.50 183 GLY A CA 1
ATOM 1466 C C . GLY A 1 183 ? -34.222 -7.285 52.585 1.00 78.50 183 GLY A C 1
ATOM 1467 O O . GLY A 1 183 ? -33.801 -6.771 53.620 1.00 78.50 183 GLY A O 1
ATOM 1468 N N . TRP A 1 184 ? -33.857 -6.829 51.389 1.00 82.06 184 TRP A N 1
ATOM 1469 C CA . TRP A 1 184 ? -32.957 -5.699 51.197 1.00 82.06 184 TRP A CA 1
ATOM 1470 C C . TRP A 1 184 ? -33.626 -4.375 51.575 1.00 82.06 184 TRP A C 1
ATOM 1472 O O . TRP A 1 184 ? -34.645 -3.987 51.004 1.00 82.06 184 TRP A O 1
ATOM 1482 N N . ARG A 1 185 ? -32.997 -3.631 52.490 1.00 77.94 185 ARG A N 1
ATOM 1483 C CA . ARG A 1 185 ? -33.485 -2.322 52.963 1.00 77.94 185 ARG A CA 1
ATOM 1484 C C . ARG A 1 185 ? -33.401 -1.217 51.912 1.00 77.94 185 ARG A C 1
ATOM 1486 O O . ARG A 1 185 ? -34.279 -0.365 51.819 1.00 77.94 185 ARG A O 1
ATOM 1493 N N . ASN A 1 186 ? -32.293 -1.175 51.170 1.00 80.88 186 ASN A N 1
ATOM 1494 C CA . ASN A 1 186 ? -32.026 -0.172 50.140 1.00 80.88 186 ASN A CA 1
ATOM 1495 C C . ASN A 1 186 ? -30.962 -0.691 49.161 1.00 80.88 186 ASN A C 1
ATOM 1497 O O . ASN A 1 186 ? -29.986 -1.309 49.585 1.00 80.88 186 ASN A O 1
ATOM 1501 N N . HIS A 1 187 ? -31.111 -0.371 47.875 1.00 76.81 187 HIS A N 1
ATOM 1502 C CA . HIS A 1 187 ? -30.172 -0.727 46.810 1.00 76.81 187 HIS A CA 1
ATOM 1503 C C . HIS A 1 187 ? -28.747 -0.218 47.057 1.00 76.81 187 HIS A C 1
ATOM 1505 O O . HIS A 1 187 ? -27.800 -0.895 46.679 1.00 76.81 187 HIS A O 1
ATOM 1511 N N . VAL A 1 188 ? -28.581 0.927 47.735 1.00 80.81 188 VAL A N 1
ATOM 1512 C CA . VAL A 1 188 ? -27.254 1.458 48.099 1.00 80.81 188 VAL A CA 1
ATOM 1513 C C . VAL A 1 188 ? -26.546 0.528 49.086 1.00 80.81 188 VAL A C 1
ATOM 1515 O O . VAL A 1 188 ? -25.409 0.131 48.850 1.00 80.81 188 VAL A O 1
ATOM 1518 N N . LEU A 1 189 ? -27.226 0.121 50.160 1.00 81.69 189 LEU A N 1
ATOM 1519 C CA . LEU A 1 189 ? -26.656 -0.789 51.159 1.00 81.69 189 LEU A CA 1
ATOM 1520 C C . LEU A 1 189 ? -26.409 -2.179 50.565 1.00 81.69 189 LEU A C 1
ATOM 1522 O O . LEU A 1 189 ? -25.341 -2.746 50.768 1.00 81.69 189 LEU A O 1
ATOM 1526 N N . ALA A 1 190 ? -27.346 -2.675 49.752 1.00 80.69 190 ALA A N 1
ATOM 1527 C CA . ALA A 1 190 ? -27.164 -3.924 49.018 1.00 80.69 190 ALA A CA 1
ATOM 1528 C C . ALA A 1 190 ? -25.937 -3.861 48.098 1.00 80.69 190 ALA A C 1
ATOM 1530 O O . ALA A 1 190 ? -25.119 -4.773 48.099 1.00 80.69 190 ALA A O 1
ATOM 1531 N N . SER A 1 191 ? -25.739 -2.754 47.372 1.00 82.19 191 SER A N 1
ATOM 1532 C CA . SER A 1 191 ? -24.552 -2.589 46.530 1.00 82.19 191 SER A CA 1
ATOM 1533 C C . SER A 1 191 ? -23.244 -2.532 47.323 1.00 82.19 191 SER A C 1
ATOM 1535 O O . SER A 1 191 ? -22.242 -3.012 46.811 1.00 82.19 191 SER A O 1
ATOM 1537 N N . GLN A 1 192 ? -23.232 -2.022 48.563 1.00 84.44 192 GLN A N 1
ATOM 1538 C CA . GLN A 1 192 ? -22.039 -2.055 49.426 1.00 84.44 192 GLN A CA 1
ATOM 1539 C C . GLN A 1 192 ? -21.699 -3.480 49.873 1.00 84.44 192 GLN A C 1
ATOM 1541 O O . GLN A 1 192 ? -20.538 -3.881 49.831 1.00 84.44 192 GLN A O 1
ATOM 1546 N N . GLU A 1 193 ? -22.697 -4.262 50.287 1.00 84.00 193 GLU A N 1
ATOM 1547 C CA . GLU A 1 193 ? -22.474 -5.652 50.704 1.00 84.00 193 GLU A CA 1
ATOM 1548 C C . GLU A 1 193 ? -22.074 -6.546 49.529 1.00 84.00 193 GLU A C 1
ATOM 1550 O O . GLU A 1 193 ? -21.124 -7.321 49.633 1.00 84.00 193 GLU A O 1
ATOM 1555 N N . VAL A 1 194 ? -22.730 -6.377 48.380 1.00 85.06 194 VAL A N 1
ATOM 1556 C CA . VAL A 1 194 ? -22.369 -7.086 47.150 1.00 85.06 194 VAL A CA 1
ATOM 1557 C C . VAL A 1 194 ? -20.982 -6.657 46.664 1.00 85.06 194 VAL A C 1
ATOM 1559 O O . VAL A 1 194 ? -20.203 -7.509 46.252 1.00 85.06 194 VAL A O 1
ATOM 1562 N N . ALA A 1 195 ? -20.611 -5.375 46.763 1.00 85.25 195 ALA A N 1
ATOM 1563 C CA . ALA A 1 195 ? -19.274 -4.912 46.385 1.00 85.25 195 ALA A CA 1
ATOM 1564 C C . ALA A 1 195 ? -18.163 -5.573 47.205 1.00 85.25 195 ALA A C 1
ATOM 1566 O O . ALA A 1 195 ? -17.161 -5.983 46.622 1.00 85.25 195 ALA A O 1
ATOM 1567 N N . LYS A 1 196 ? -18.354 -5.737 48.520 1.00 85.06 196 LYS A N 1
ATOM 1568 C CA . LYS A 1 196 ? -17.405 -6.449 49.394 1.00 85.06 196 LYS A CA 1
ATOM 1569 C C . LYS A 1 196 ? -17.176 -7.880 48.938 1.00 85.06 196 LYS A C 1
ATOM 1571 O O . LYS A 1 196 ? -16.039 -8.338 48.850 1.00 85.06 196 LYS A O 1
ATOM 1576 N N . ASP A 1 197 ? -18.264 -8.573 48.636 1.00 85.69 197 ASP A N 1
ATOM 1577 C CA . ASP A 1 197 ? -18.221 -9.963 48.213 1.00 85.69 197 ASP A CA 1
ATOM 1578 C C . ASP A 1 197 ? -17.596 -10.130 46.824 1.00 85.69 197 ASP A C 1
ATOM 1580 O O . ASP A 1 197 ? -16.663 -10.912 46.641 1.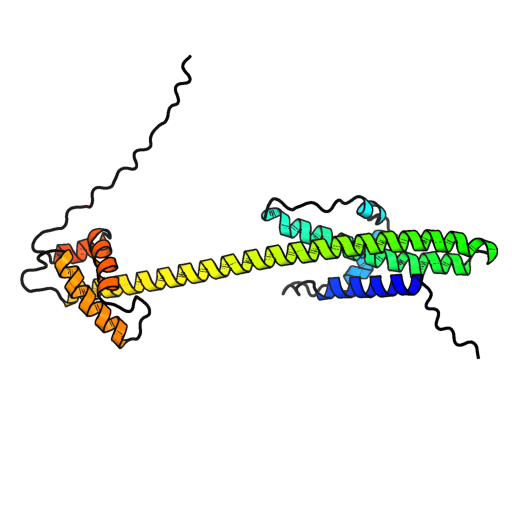00 85.69 197 ASP A O 1
ATOM 1584 N N . VAL A 1 198 ? -18.027 -9.316 45.858 1.00 84.00 198 VAL A N 1
ATOM 1585 C CA . VAL A 1 198 ? -17.451 -9.291 44.509 1.00 84.00 198 VAL A CA 1
ATOM 1586 C C . VAL A 1 198 ? -15.963 -8.939 44.568 1.00 84.00 198 VAL A C 1
ATOM 1588 O O . VAL A 1 198 ? -15.162 -9.597 43.909 1.00 84.00 198 VAL A O 1
ATOM 1591 N N . ALA A 1 199 ? -15.553 -7.963 45.384 1.00 82.94 199 ALA A N 1
ATOM 1592 C CA . ALA A 1 199 ? -14.146 -7.606 45.563 1.00 82.94 199 ALA A CA 1
ATOM 1593 C C . ALA A 1 199 ? -13.327 -8.760 46.168 1.00 82.94 199 ALA A C 1
ATOM 1595 O O . ALA A 1 199 ? -12.211 -9.027 45.713 1.00 82.94 199 ALA A O 1
ATOM 1596 N N . ALA A 1 200 ? -13.880 -9.484 47.146 1.00 83.69 200 ALA A N 1
ATOM 1597 C CA . ALA A 1 200 ? -13.242 -10.664 47.723 1.00 83.69 200 ALA A CA 1
ATOM 1598 C C . ALA A 1 200 ? -13.073 -11.789 46.688 1.00 83.69 200 ALA A C 1
ATOM 1600 O O . ALA A 1 200 ? -11.982 -12.355 46.572 1.00 83.69 200 ALA A O 1
ATOM 1601 N N . ILE A 1 201 ? -14.108 -12.064 45.887 1.00 83.00 201 ILE A N 1
ATOM 1602 C CA . ILE A 1 201 ? -14.061 -13.051 44.799 1.00 83.00 201 ILE A CA 1
ATOM 1603 C C . ILE A 1 201 ? -13.013 -12.636 43.760 1.00 83.00 201 ILE A C 1
ATOM 1605 O O . ILE A 1 201 ? -12.114 -13.420 43.451 1.00 83.00 201 ILE A O 1
ATOM 1609 N N . CYS A 1 202 ? -13.046 -11.386 43.293 1.00 80.88 202 CYS A N 1
ATOM 1610 C CA . CYS A 1 202 ? -12.069 -10.849 42.346 1.00 80.88 202 CYS A CA 1
ATOM 1611 C C . CYS A 1 202 ? -10.632 -10.980 42.855 1.00 80.88 202 CYS A C 1
ATOM 1613 O O . CYS A 1 202 ? -9.753 -11.384 42.096 1.00 80.88 202 CYS A O 1
ATOM 1615 N N . LYS A 1 203 ? -10.391 -10.702 44.143 1.00 81.38 203 LYS A N 1
ATOM 1616 C CA . LYS A 1 203 ? -9.076 -10.868 44.770 1.00 81.38 203 LYS A CA 1
ATOM 1617 C C . LYS A 1 203 ? -8.655 -12.336 44.858 1.00 81.38 203 LYS A C 1
ATOM 1619 O O . LYS A 1 203 ? -7.489 -12.639 44.637 1.00 81.38 203 LYS A O 1
ATOM 1624 N N . SER A 1 204 ? -9.582 -13.241 45.172 1.00 83.12 204 SER A N 1
ATOM 1625 C CA . SER A 1 204 ? -9.289 -14.675 45.317 1.00 83.12 204 SER A CA 1
ATOM 1626 C C . SER A 1 204 ? -8.970 -15.375 43.991 1.00 83.12 204 SER A C 1
ATOM 1628 O O . SER A 1 204 ? -8.118 -16.259 43.961 1.00 83.12 204 SER A O 1
ATOM 1630 N N . PHE A 1 205 ? -9.600 -14.946 42.894 1.00 78.19 205 PHE A N 1
ATOM 1631 C CA . PHE A 1 205 ? -9.425 -15.525 41.557 1.00 78.19 205 PHE A CA 1
ATOM 1632 C C . PHE A 1 205 ? -8.582 -14.651 40.616 1.00 78.19 205 PHE A C 1
ATOM 1634 O O . PHE A 1 205 ? -8.480 -14.954 39.430 1.00 78.19 205 PHE A O 1
ATOM 1641 N N . SER A 1 206 ? -7.974 -13.574 41.126 1.00 76.06 206 SER A N 1
ATOM 1642 C CA . SER A 1 206 ? -7.172 -12.619 40.344 1.00 76.06 206 SER A CA 1
ATOM 1643 C C . SER A 1 206 ? -7.903 -12.069 39.105 1.00 76.06 206 SER A C 1
ATOM 1645 O O . SER A 1 206 ? -7.320 -11.952 38.028 1.00 76.06 206 SER A O 1
ATOM 1647 N N . LEU A 1 207 ? -9.194 -11.745 39.243 1.00 73.56 207 LEU A N 1
ATOM 1648 C CA . LEU A 1 207 ? -10.028 -11.247 38.142 1.00 73.56 207 LEU A CA 1
ATOM 1649 C C . LEU A 1 207 ? -9.785 -9.752 37.887 1.00 73.56 207 LEU A C 1
ATOM 1651 O O . LEU A 1 207 ? -9.854 -8.928 38.800 1.00 73.56 207 LEU A O 1
ATOM 1655 N N . ASP A 1 208 ? -9.578 -9.380 36.624 1.00 67.38 208 ASP A N 1
ATOM 1656 C CA . ASP A 1 208 ? -9.254 -8.010 36.195 1.00 67.38 208 ASP A CA 1
ATOM 1657 C C . ASP A 1 208 ? -10.511 -7.125 36.005 1.00 67.38 208 ASP A C 1
ATOM 1659 O O . ASP A 1 208 ? -10.760 -6.552 34.939 1.00 67.38 208 ASP A O 1
ATOM 1663 N N . ILE A 1 209 ? -11.364 -7.057 37.033 1.00 62.38 209 ILE A N 1
ATOM 1664 C CA . ILE A 1 209 ? -12.639 -6.308 37.002 1.00 62.38 209 ILE A CA 1
ATOM 1665 C C . ILE A 1 209 ? -12.489 -4.901 37.623 1.00 62.38 209 ILE A C 1
ATOM 1667 O O . ILE A 1 209 ? -13.085 -3.940 37.124 1.00 62.38 209 ILE A O 1
ATOM 1671 N N . SER A 1 210 ? -11.654 -4.770 38.659 1.00 59.41 210 SER A N 1
ATOM 1672 C CA . SER A 1 210 ? -11.053 -3.543 39.227 1.00 59.41 210 SER A CA 1
ATOM 1673 C C . SER A 1 210 ? -10.503 -3.874 40.620 1.00 59.41 210 SER A C 1
ATOM 1675 O O . SER A 1 210 ? -11.091 -4.693 41.321 1.00 59.41 210 SER A O 1
ATOM 1677 N N . MET A 1 211 ? -9.395 -3.254 41.038 1.00 56.69 211 MET A N 1
ATOM 1678 C CA . MET A 1 211 ? -8.635 -3.694 42.223 1.00 56.69 211 MET A CA 1
ATOM 1679 C C . MET A 1 211 ? -9.097 -3.123 43.580 1.00 56.69 211 MET A C 1
ATOM 1681 O O . MET A 1 211 ? -8.539 -3.521 44.599 1.00 56.69 211 MET A O 1
ATOM 1685 N N . ASN A 1 212 ? -10.094 -2.229 43.631 1.00 65.44 212 ASN A N 1
ATOM 1686 C CA . ASN A 1 212 ? -10.572 -1.635 44.890 1.00 65.44 212 ASN A CA 1
ATOM 1687 C C . ASN A 1 212 ? -12.103 -1.742 45.053 1.00 65.44 212 ASN A C 1
ATOM 1689 O O . ASN A 1 212 ? -12.840 -1.545 44.087 1.00 65.44 212 ASN A O 1
ATOM 1693 N N . GLU A 1 213 ? -12.559 -2.017 46.281 1.00 66.12 213 GLU A N 1
ATOM 1694 C CA . GLU A 1 213 ? -13.967 -2.130 46.702 1.00 66.12 213 GLU A CA 1
ATOM 1695 C C . GLU A 1 213 ? -14.783 -0.894 46.298 1.00 66.12 213 GLU A C 1
ATOM 1697 O O . GLU A 1 213 ? -15.870 -1.039 45.743 1.00 66.12 213 GLU A O 1
ATOM 1702 N N . ASP A 1 214 ? -14.217 0.307 46.453 1.00 69.56 214 ASP A N 1
ATOM 1703 C CA . ASP A 1 214 ? -14.880 1.568 46.089 1.00 69.56 214 ASP A CA 1
ATOM 1704 C C . ASP A 1 214 ? -15.201 1.652 44.584 1.00 69.56 214 ASP A C 1
ATOM 1706 O O . ASP A 1 214 ? -16.298 2.041 44.188 1.00 69.56 214 ASP A O 1
ATOM 1710 N N . GLN A 1 215 ? -14.276 1.209 43.723 1.00 70.94 215 GLN A N 1
ATOM 1711 C CA . GLN A 1 215 ? -14.466 1.211 42.263 1.00 70.94 215 GLN A CA 1
ATOM 1712 C C . GLN A 1 215 ? -15.487 0.162 41.812 1.00 70.94 215 GLN A C 1
ATOM 1714 O O . GLN A 1 215 ? -16.162 0.329 40.794 1.00 70.94 215 GLN A O 1
ATOM 1719 N N . VAL A 1 216 ? -15.577 -0.943 42.553 1.00 74.12 216 VAL A N 1
ATOM 1720 C CA . VAL A 1 216 ? -16.565 -1.998 42.325 1.00 74.12 216 VAL A CA 1
ATOM 1721 C C . VAL A 1 216 ? -17.946 -1.498 42.760 1.00 74.12 216 VAL A C 1
ATOM 1723 O O . VAL A 1 216 ? -18.903 -1.612 41.997 1.00 74.12 216 VAL A O 1
ATOM 1726 N N . PHE A 1 217 ? -18.045 -0.849 43.920 1.00 73.69 217 PHE A N 1
ATOM 1727 C CA . PHE A 1 217 ? -19.274 -0.238 44.425 1.00 73.69 217 PHE A CA 1
ATOM 1728 C C . PHE A 1 217 ? -19.874 0.791 43.452 1.00 73.69 217 PHE A C 1
ATOM 1730 O O . PHE A 1 217 ? -21.052 0.677 43.098 1.00 73.69 217 PHE A O 1
ATOM 1737 N N . GLU A 1 218 ? -19.061 1.726 42.945 1.00 77.56 218 GLU A N 1
ATOM 1738 C CA . GLU A 1 218 ? -19.490 2.744 41.970 1.00 77.56 218 GLU A CA 1
ATOM 1739 C C . GLU A 1 218 ? -20.078 2.142 40.682 1.00 77.56 218 GLU A C 1
ATOM 1741 O O . GLU A 1 218 ? -20.914 2.764 40.024 1.00 77.56 218 GLU A O 1
ATOM 1746 N N . LYS A 1 219 ? -19.676 0.915 40.325 1.00 77.75 219 LYS A N 1
ATOM 1747 C CA . LYS A 1 219 ? -20.208 0.178 39.171 1.00 77.75 219 LYS A CA 1
ATOM 1748 C C . LYS A 1 219 ? -21.456 -0.635 39.514 1.00 77.75 219 LYS A C 1
ATOM 1750 O O . LYS A 1 219 ? -22.381 -0.688 38.709 1.00 77.75 219 LYS A O 1
ATOM 1755 N N . ILE A 1 220 ? -21.513 -1.256 40.690 1.00 82.06 220 ILE A N 1
ATOM 1756 C CA . ILE A 1 220 ? -22.613 -2.150 41.083 1.00 82.06 220 ILE A CA 1
ATOM 1757 C C . ILE A 1 220 ? -23.905 -1.374 41.335 1.00 82.06 220 ILE A C 1
ATOM 1759 O O . ILE A 1 220 ? -24.963 -1.776 40.849 1.00 82.06 220 ILE A O 1
ATOM 1763 N N . GLN A 1 221 ? -23.833 -0.254 42.059 1.00 81.25 221 GLN A N 1
ATOM 1764 C CA . GLN A 1 221 ? -25.014 0.546 42.393 1.00 81.25 221 GLN A CA 1
ATOM 1765 C C . GLN A 1 221 ? -25.854 0.921 41.150 1.00 81.25 221 GLN A C 1
ATOM 1767 O O . GLN A 1 221 ? -27.062 0.652 41.146 1.00 81.25 221 GLN A O 1
ATOM 1772 N N . PRO A 1 222 ? -25.280 1.495 40.069 1.00 80.38 222 PRO A N 1
ATOM 1773 C CA . PRO A 1 222 ? -26.049 1.806 38.871 1.00 80.38 222 PRO A CA 1
ATOM 1774 C C . PRO A 1 222 ? -26.505 0.564 38.102 1.00 80.38 222 PRO A C 1
ATOM 1776 O O . PRO A 1 222 ? -27.544 0.655 37.454 1.00 80.38 222 PRO A O 1
ATOM 1779 N N . ILE A 1 223 ? -25.800 -0.572 38.164 1.00 82.12 223 ILE A N 1
ATOM 1780 C CA . ILE A 1 223 ? -26.239 -1.826 37.523 1.00 82.12 223 ILE A CA 1
ATOM 1781 C C . ILE A 1 223 ? -27.524 -2.332 38.186 1.00 82.12 223 ILE A C 1
ATOM 1783 O O . ILE A 1 223 ? -28.524 -2.526 37.496 1.00 82.12 223 ILE A O 1
ATOM 1787 N N . ILE A 1 224 ? -27.544 -2.435 39.520 1.00 78.00 224 ILE A N 1
ATOM 1788 C CA . ILE A 1 224 ? -28.734 -2.849 40.285 1.00 78.00 224 ILE A CA 1
ATOM 1789 C C . ILE A 1 224 ? -29.905 -1.898 40.020 1.00 78.00 224 ILE A C 1
ATOM 1791 O O . ILE A 1 224 ? -31.038 -2.331 39.813 1.00 78.00 224 ILE A O 1
ATOM 1795 N N . TRP A 1 225 ? -29.634 -0.590 39.986 1.00 79.12 225 TRP A N 1
ATOM 1796 C CA . TRP A 1 225 ? -30.676 0.403 39.759 1.00 79.12 225 TRP A CA 1
ATOM 1797 C C . TRP A 1 225 ? -31.187 0.428 38.317 1.00 79.12 225 TRP A C 1
ATOM 1799 O O . TRP A 1 225 ? -32.392 0.549 38.125 1.00 79.12 225 TRP A O 1
ATOM 1809 N N . LYS A 1 226 ? -30.328 0.359 37.290 1.00 78.06 226 LYS A N 1
ATOM 1810 C CA . LYS A 1 226 ? -30.699 0.621 35.883 1.00 78.06 226 LYS A CA 1
ATOM 1811 C C . LYS A 1 226 ? -31.089 -0.632 35.108 1.00 78.06 226 LYS A C 1
ATOM 1813 O O . LYS A 1 226 ? -31.951 -0.534 34.231 1.00 78.06 226 LYS A O 1
ATOM 1818 N N . GLU A 1 227 ? -30.502 -1.783 35.413 1.00 80.25 227 GLU A N 1
ATOM 1819 C CA . GLU A 1 227 ? -30.714 -2.995 34.624 1.00 80.25 227 GLU A CA 1
ATOM 1820 C C . GLU A 1 227 ? -31.945 -3.782 35.106 1.00 80.25 227 GLU A C 1
ATOM 1822 O O . GLU A 1 227 ? -32.021 -4.142 36.282 1.00 80.25 227 GLU A O 1
ATOM 1827 N N . PRO A 1 228 ? -32.916 -4.098 34.221 1.00 78.56 228 PRO A N 1
ATOM 1828 C CA . PRO A 1 228 ? -34.172 -4.737 34.623 1.00 78.56 228 PRO A CA 1
ATOM 1829 C C . PRO A 1 228 ? -33.999 -6.078 35.344 1.00 78.56 228 PRO A C 1
ATOM 1831 O O . PRO A 1 228 ? -34.734 -6.355 36.286 1.00 78.56 228 PRO A O 1
ATOM 1834 N N . ARG A 1 229 ? -33.024 -6.896 34.923 1.00 80.19 229 ARG A N 1
ATOM 1835 C CA . ARG A 1 229 ? -32.764 -8.224 35.502 1.00 80.19 229 ARG A CA 1
ATOM 1836 C C . ARG A 1 229 ? -32.314 -8.127 36.961 1.00 80.19 229 ARG A C 1
ATOM 1838 O O . ARG A 1 229 ? -32.904 -8.764 37.825 1.00 80.19 229 ARG A O 1
ATOM 1845 N N . PHE A 1 230 ? -31.338 -7.266 37.236 1.00 81.00 230 PHE A N 1
ATOM 1846 C CA . PHE A 1 230 ? -30.807 -7.035 38.582 1.00 81.00 230 PHE A CA 1
ATOM 1847 C C . PHE A 1 230 ? -31.802 -6.317 39.483 1.00 81.00 230 PHE A C 1
ATOM 1849 O O . PHE A 1 230 ? -31.929 -6.659 40.655 1.00 81.00 230 PHE A O 1
ATOM 1856 N N . ARG A 1 231 ? -32.562 -5.366 38.928 1.00 78.81 231 ARG A N 1
ATOM 1857 C CA . ARG A 1 231 ? -33.647 -4.709 39.658 1.00 78.81 231 ARG A CA 1
ATOM 1858 C C . ARG A 1 231 ? -34.728 -5.705 40.061 1.00 78.81 231 ARG A C 1
ATOM 1860 O O . ARG A 1 231 ? -35.227 -5.626 41.176 1.00 78.81 231 ARG A O 1
ATOM 1867 N N . LYS A 1 232 ? -35.077 -6.643 39.175 1.00 78.94 232 LYS A N 1
ATOM 1868 C CA . LYS A 1 232 ? -36.029 -7.713 39.481 1.00 78.94 232 LYS A CA 1
ATOM 1869 C C . LYS A 1 232 ? -35.502 -8.610 40.604 1.00 78.94 232 LYS A C 1
ATOM 1871 O O . LYS A 1 232 ? -36.207 -8.767 41.591 1.00 78.94 232 LYS A O 1
ATOM 1876 N N . ALA A 1 233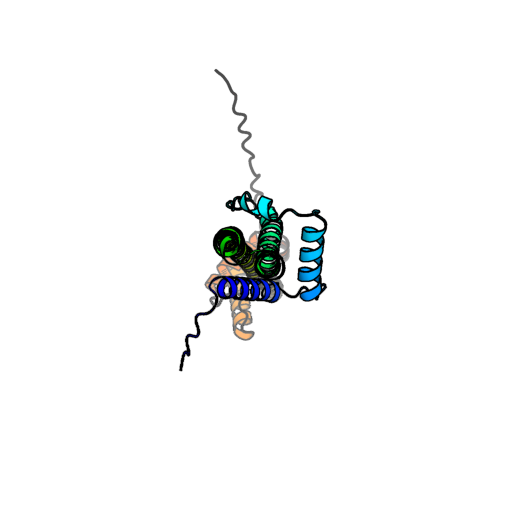 ? -34.265 -9.101 40.498 1.00 77.88 233 ALA A N 1
ATOM 1877 C CA . ALA A 1 233 ? -33.633 -9.920 41.540 1.00 77.88 233 ALA A CA 1
ATOM 1878 C C . ALA A 1 233 ? -33.582 -9.194 42.903 1.00 77.88 233 ALA A C 1
ATOM 1880 O O . ALA A 1 233 ? -33.909 -9.762 43.946 1.00 77.88 233 ALA A O 1
ATOM 1881 N N . PHE A 1 234 ? -33.266 -7.894 42.893 1.00 80.69 234 PHE A N 1
ATOM 1882 C CA . PHE A 1 234 ? -33.340 -7.051 44.084 1.00 80.69 234 PHE A CA 1
ATOM 1883 C C . PHE A 1 234 ? -34.779 -6.946 44.622 1.00 80.69 234 PHE A C 1
ATOM 1885 O O . PHE A 1 234 ? -35.008 -7.230 45.793 1.00 80.69 234 PHE A O 1
ATOM 1892 N N . ASN A 1 235 ? -35.757 -6.581 43.783 1.00 80.88 235 ASN A N 1
ATOM 1893 C CA . ASN A 1 235 ? -37.155 -6.371 44.182 1.00 80.88 235 ASN A CA 1
ATOM 1894 C C . ASN A 1 235 ? -37.833 -7.652 44.702 1.00 80.88 235 ASN A C 1
ATOM 1896 O O . ASN A 1 235 ? -38.615 -7.569 45.642 1.00 80.88 235 ASN A O 1
ATOM 1900 N N . GLU A 1 236 ? -37.494 -8.833 44.171 1.00 80.06 236 GLU A N 1
ATOM 1901 C CA . GLU A 1 236 ? -37.977 -10.143 44.662 1.00 80.06 236 GLU A CA 1
ATOM 1902 C C . GLU A 1 236 ? -37.634 -10.402 46.140 1.00 80.06 236 GLU A C 1
ATOM 19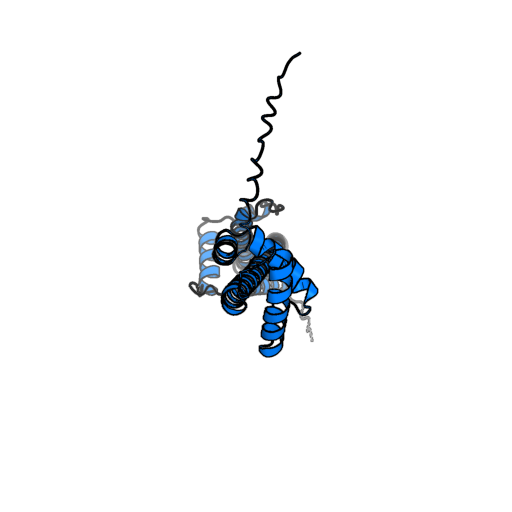04 O O . GLU A 1 236 ? -38.192 -11.287 46.804 1.00 80.06 236 GLU A O 1
ATOM 1909 N N . SER A 1 237 ? -36.684 -9.636 46.665 1.00 75.56 237 SER A N 1
ATOM 1910 C CA . SER A 1 237 ? -36.174 -9.763 48.013 1.00 75.56 237 SER A CA 1
ATOM 1911 C C . SER A 1 237 ? -36.068 -8.435 48.751 1.00 75.56 237 SER A C 1
ATOM 1913 O O . SER A 1 237 ? -35.474 -8.429 49.818 1.00 75.56 237 SER A O 1
ATOM 1915 N N . ALA A 1 238 ? -36.631 -7.333 48.253 1.00 78.06 238 ALA A N 1
ATOM 1916 C CA . ALA A 1 238 ? -36.515 -6.018 48.884 1.00 78.06 238 ALA A CA 1
ATOM 1917 C C . ALA A 1 238 ? -37.650 -5.736 49.879 1.00 78.06 238 ALA A C 1
ATOM 1919 O O . ALA A 1 238 ? -38.792 -6.135 49.667 1.00 78.06 238 ALA A O 1
ATOM 1920 N N . GLU A 1 239 ? -37.356 -4.971 50.934 1.00 76.19 239 GLU A N 1
ATOM 1921 C CA . GLU A 1 239 ? -38.383 -4.425 51.837 1.00 76.19 239 GLU A CA 1
ATOM 1922 C C . GLU A 1 239 ? -39.259 -3.377 51.127 1.00 76.19 239 GLU A C 1
ATOM 1924 O O . GLU A 1 239 ? -40.436 -3.206 51.447 1.00 76.19 239 GLU A O 1
ATOM 1929 N N . LYS A 1 240 ? -38.675 -2.650 50.165 1.00 77.00 240 LYS A N 1
ATOM 1930 C CA . LYS A 1 240 ? -39.353 -1.677 49.303 1.00 77.00 240 LYS A CA 1
ATOM 1931 C C . LYS A 1 240 ? -38.861 -1.826 47.873 1.00 77.00 240 LYS A C 1
ATOM 1933 O O . LYS A 1 240 ? -37.658 -1.759 47.623 1.00 77.00 240 LYS A O 1
ATOM 1938 N N . GLU A 1 241 ? -39.797 -1.973 46.943 1.00 74.25 241 GLU A N 1
ATOM 1939 C CA . GLU A 1 241 ? -39.481 -2.060 45.522 1.00 74.25 241 GLU A CA 1
ATOM 1940 C C . GLU A 1 241 ? -38.878 -0.753 44.998 1.00 74.25 241 GLU A C 1
ATOM 1942 O O . GLU A 1 241 ? -39.314 0.353 45.331 1.00 74.25 241 GLU A O 1
ATOM 1947 N N . LEU A 1 242 ? -37.876 -0.891 44.135 1.00 74.81 242 LEU A N 1
ATOM 1948 C CA . LEU A 1 242 ? -37.341 0.215 43.357 1.00 74.81 242 LEU A CA 1
ATOM 1949 C C . LEU A 1 242 ? -38.341 0.570 42.255 1.00 74.81 242 LEU A C 1
ATOM 1951 O O . LEU A 1 242 ? -38.725 -0.293 41.461 1.00 74.81 242 LEU A O 1
ATOM 1955 N N . SER A 1 243 ? -38.727 1.845 42.185 1.00 69.19 243 SER A N 1
ATOM 1956 C CA . SER A 1 243 ? -39.535 2.366 41.085 1.00 69.19 243 SER A CA 1
ATOM 1957 C C . SER A 1 243 ? -38.785 2.253 39.757 1.00 69.19 243 SER A C 1
ATOM 1959 O O . SER A 1 243 ? -37.551 2.272 39.709 1.00 69.19 243 SER A O 1
ATOM 1961 N N . GLU A 1 244 ? -39.524 2.145 38.649 1.00 62.25 244 GLU A N 1
ATOM 1962 C CA . GLU A 1 244 ? -38.893 2.239 37.337 1.00 62.25 244 GLU A CA 1
ATOM 1963 C C . GLU A 1 244 ? -38.163 3.585 37.218 1.00 62.25 244 GLU A C 1
ATOM 1965 O O . GLU A 1 244 ? -38.761 4.632 37.492 1.00 62.25 244 GLU A O 1
ATOM 1970 N N . PRO A 1 245 ? -36.886 3.603 36.791 1.00 60.94 245 PRO A N 1
ATOM 1971 C CA . PRO A 1 245 ? -36.227 4.848 36.468 1.00 60.94 245 PRO A CA 1
ATOM 1972 C C . PRO A 1 245 ? -37.044 5.484 35.355 1.00 60.94 245 PRO A C 1
ATOM 1974 O O . PRO A 1 245 ? -37.265 4.860 34.313 1.00 60.94 245 PRO A O 1
ATOM 1977 N N . HIS A 1 246 ? -37.522 6.706 35.591 1.00 51.31 246 HIS A N 1
ATOM 1978 C CA . HIS A 1 246 ? -38.254 7.457 34.585 1.00 51.31 246 HIS A CA 1
ATOM 1979 C C . HIS A 1 246 ? -37.466 7.390 33.277 1.00 51.31 246 HIS A C 1
ATOM 1981 O O . HIS A 1 246 ? -36.338 7.880 33.207 1.00 51.31 246 HIS A O 1
ATOM 1987 N N . LYS A 1 247 ? -38.036 6.741 32.250 1.00 46.66 247 LYS A N 1
ATOM 1988 C CA . LYS A 1 247 ? -37.501 6.814 30.892 1.00 46.66 247 LYS A CA 1
ATOM 1989 C C . LYS A 1 247 ? -37.433 8.297 30.568 1.00 46.66 247 LYS A C 1
ATOM 1991 O O . LYS A 1 247 ? -38.474 8.916 30.353 1.00 46.66 247 LYS A O 1
ATOM 1996 N N . THR A 1 248 ? -36.238 8.877 30.555 1.00 41.00 248 THR A N 1
ATOM 1997 C CA . THR A 1 248 ? -36.025 10.209 30.007 1.00 41.00 248 THR A CA 1
ATOM 1998 C C . THR A 1 248 ? -36.453 10.104 28.550 1.00 41.00 248 THR A C 1
ATOM 2000 O O . THR A 1 248 ? -35.733 9.548 27.719 1.00 41.00 248 THR A O 1
ATOM 2003 N N . ARG A 1 249 ? -37.688 10.523 28.242 1.00 36.16 249 ARG A N 1
ATOM 2004 C CA . ARG A 1 249 ? -38.139 10.672 26.860 1.00 36.16 249 ARG A CA 1
ATOM 2005 C C . ARG A 1 249 ? -37.085 11.548 26.198 1.00 36.16 249 ARG A C 1
ATOM 2007 O O . ARG A 1 249 ? -36.862 12.667 26.653 1.00 36.16 249 ARG A O 1
ATOM 2014 N N . ARG A 1 250 ? -36.424 11.038 25.154 1.00 38.19 250 ARG A N 1
ATOM 2015 C CA . ARG A 1 250 ? -35.705 11.906 24.221 1.00 38.19 250 ARG A CA 1
ATOM 2016 C C . ARG A 1 250 ? -36.745 12.881 23.688 1.00 38.19 250 ARG A C 1
ATOM 2018 O O . ARG A 1 250 ? -37.603 12.496 22.898 1.00 38.19 250 ARG A O 1
ATOM 2025 N N . VAL A 1 251 ? -36.719 14.103 24.201 1.00 34.34 251 VAL A N 1
ATOM 2026 C CA . VAL A 1 251 ? -37.429 15.219 23.596 1.00 34.34 251 VAL A CA 1
ATOM 2027 C C . VAL A 1 251 ? -36.654 15.504 22.321 1.00 34.34 251 VAL A C 1
ATOM 2029 O O . VAL A 1 251 ? -35.544 16.029 22.366 1.00 34.34 251 VAL A O 1
ATOM 2032 N N . TRP A 1 252 ? -37.192 15.060 21.190 1.00 37.03 252 TRP A N 1
ATOM 2033 C CA . TRP A 1 252 ? -36.753 15.567 19.903 1.00 37.03 252 TRP A CA 1
ATOM 2034 C C . TRP A 1 252 ? -37.230 17.015 19.855 1.00 37.03 252 TRP A C 1
ATOM 2036 O O . TRP A 1 252 ? -38.432 17.272 19.820 1.00 37.03 252 TRP A O 1
ATOM 2046 N N . LEU A 1 253 ? -36.298 17.960 19.956 1.00 37.78 253 LEU A N 1
ATOM 2047 C CA . LEU A 1 253 ? -36.574 19.332 19.563 1.00 37.78 253 LEU A CA 1
ATOM 2048 C C . LEU A 1 253 ? -36.815 19.288 18.051 1.00 37.78 253 LEU A C 1
ATOM 2050 O O . LEU A 1 253 ? -35.859 19.195 17.284 1.00 37.78 253 LEU A O 1
ATOM 2054 N N . ASN A 1 254 ? -38.083 19.309 17.631 1.00 41.53 254 ASN A N 1
ATOM 2055 C CA . ASN A 1 254 ? -38.420 19.770 16.290 1.00 41.53 254 ASN A CA 1
ATOM 2056 C C . ASN A 1 254 ? -38.053 21.252 16.259 1.00 41.53 254 ASN A C 1
ATOM 2058 O O . ASN A 1 254 ? -38.827 22.111 16.677 1.00 41.53 254 ASN A O 1
ATOM 2062 N N . LEU A 1 255 ? -36.827 21.540 15.832 1.00 42.94 255 LEU A N 1
ATOM 2063 C CA . LEU A 1 255 ? -36.485 22.850 15.310 1.00 42.94 255 LEU A CA 1
ATOM 2064 C C . LEU A 1 255 ? -37.093 22.922 13.911 1.00 42.94 255 LEU A C 1
ATOM 2066 O O . LEU A 1 255 ? -36.394 22.778 12.911 1.00 42.94 255 LEU A O 1
ATOM 2070 N N . ASP A 1 256 ? -38.409 23.117 13.860 1.00 43.47 256 ASP A N 1
ATOM 2071 C CA . ASP A 1 256 ? -39.015 23.767 12.711 1.00 43.47 256 ASP A CA 1
ATOM 2072 C C . ASP A 1 256 ? -38.506 25.210 12.765 1.00 43.47 256 ASP A C 1
ATOM 2074 O O . ASP A 1 256 ? -39.047 26.066 13.469 1.00 43.47 256 ASP A O 1
ATOM 2078 N N . PHE A 1 257 ? -37.377 25.453 12.096 1.00 43.88 257 PHE A N 1
ATOM 2079 C CA . PHE A 1 257 ? -37.010 26.798 11.692 1.00 43.88 257 PHE A CA 1
ATOM 2080 C C . PHE A 1 257 ? -38.129 27.269 10.770 1.00 43.88 257 PHE A C 1
ATOM 2082 O O . PHE A 1 257 ? -38.215 26.885 9.607 1.00 43.88 257 PHE A O 1
ATOM 2089 N N . VAL A 1 258 ? -39.041 28.046 11.345 1.00 44.66 258 VAL A N 1
ATOM 2090 C CA . VAL A 1 258 ? -39.917 28.922 10.588 1.00 44.66 258 VAL A CA 1
ATOM 2091 C C . VAL A 1 258 ? -38.989 29.932 9.927 1.00 44.66 258 VAL A C 1
ATOM 2093 O O . VAL A 1 258 ? -38.543 30.881 10.568 1.00 44.66 258 VAL A O 1
ATOM 2096 N N . ASP A 1 259 ? -38.657 29.687 8.661 1.00 50.69 259 ASP A N 1
ATOM 2097 C CA . ASP A 1 259 ? -38.280 30.762 7.753 1.00 50.69 259 ASP A CA 1
ATOM 2098 C C . ASP A 1 259 ? -39.477 31.717 7.702 1.00 50.69 259 ASP A C 1
ATOM 2100 O O . ASP A 1 259 ? -40.527 31.410 7.132 1.00 50.69 259 ASP A O 1
ATOM 2104 N N . GLY A 1 260 ? -39.340 32.838 8.402 1.00 43.44 260 GLY A N 1
ATOM 2105 C CA . GLY A 1 260 ? -40.377 33.841 8.572 1.00 43.44 260 GLY A CA 1
ATOM 2106 C C . GLY A 1 260 ? -39.758 35.223 8.698 1.00 43.44 260 GLY A C 1
ATOM 2107 O O . GLY A 1 260 ? -39.519 35.670 9.815 1.00 43.44 260 GLY A O 1
ATOM 2108 N N . GLU A 1 261 ? -39.573 35.828 7.520 1.00 38.28 261 GLU A N 1
ATOM 2109 C CA . GLU A 1 261 ? -39.405 37.263 7.200 1.00 38.28 261 GLU A CA 1
ATOM 2110 C C . GLU A 1 261 ? -38.098 37.980 7.581 1.00 38.28 261 GLU A C 1
ATOM 2112 O O . GLU A 1 261 ? -37.788 38.172 8.776 1.00 38.28 261 GLU A O 1
#

Foldseek 3Di:
DPPDPPDDVLVVLLVVLVVLLVVLLVPPPPDPPDPPPSVCLLVVLVVCCVVVVDDLVVLLVDDLDDDPDPVCLVVLLVVLSNNLNSLSSVSVCLVPPVLVCLVPPDDPVPSPVSNVVSSVSSVSSNVSNVVSSVSNVVSVVVNVVVVVVVVVVVVVVVVVVVLVVVLVVLLLVLLLVVQDDLFAADLLVSLLSSLVVVQVVCVVVVPPNDNDSVVSSVVRSCCCQQPPVNLVSRQVGHNDRRDHDPPPPPPPPPPPVPPDD

Radius of gyration: 35.66 Å; chains: 1; bounding box: 87×55×95 Å

Organism: NCBI:txid416872

Secondary structure (DSSP, 8-state):
--------HHHHHHHHHHHHHHHHHHHS---SS----HHHHHHHHHHHHHTTSS-GGGGGG--------GGGHHHHHHHHHHHHHHHHHHHHHIIIIIIHHHHHHS-TTTHHHHHHHHHHHHHHHHHHHHHHHHHHHHHHHHHHHHHHHHHHHHHHHHHHHHHHHHHHHHHHHHHHHT--TT-BS-HHHHHHHHHHHHHHHHHHTT-TT-SSHHHHHHHHHHHHHH-HHHHHHHHTTBSSPPPPP----------------

Sequence (261 aa):
MIDVTTTDPWQMIFDKAGDLADSLLHELPKSKVDAVDMEEQVVSTIEKIATGEVDPRKDWSVIIRPVSKESMIDERIDEHFDIALRQAVYVRILFEYHMQKIKGYFSEASQPGMLMKVGEEMLDSFACAQQHATAWRLLKAVRDKSLQSQYGNQVKAEKKEEREVLLRSLIESSLDRLRPPGGWRNHVLASQEVAKDVAAICKSFSLDISMNEDQVFEKIQPIIWKEPRFRKAFNESAEKELSEPHKTRRVWLNLDFVDGE

pLDDT: mean 77.56, std 15.32, range [31.48, 95.56]